Protein 3RR6 (pdb70)

Structure (mmCIF, N/CA/C/O backbone):
data_3RR6
#
_entry.id   3RR6
#
_cell.length_a   55.140
_cell.length_b   94.951
_cell.length_c   173.408
_cell.angle_alpha   90.000
_cell.angle_beta   90.000
_cell.angle_gamma   90.000
#
_symmetry.space_group_name_H-M   'I 21 21 21'
#
loop_
_entity.id
_entity.type
_entity.pdbx_description
1 polymer 'Putative uncharacterized protein'
2 non-polymer 1,2-ETHANEDIOL
3 non-polymer DI(HYDROXYETHYL)ETHER
4 non-polymer 'UNKNOWN ATOM OR ION'
5 water water
#
loop_
_atom_site.group_PDB
_atom_site.id
_atom_site.type_symbol
_atom_site.label_atom_id
_atom_site.label_alt_id
_atom_site.label_comp_id
_atom_site.label_asym_id
_atom_site.label_entity_id
_atom_site.label_seq_id
_atom_site.pdbx_PDB_ins_code
_atom_site.Cartn_x
_atom_site.Cartn_y
_atom_site.Cartn_z
_atom_site.occupancy
_atom_site.B_iso_or_equiv
_atom_site.auth_seq_id
_atom_site.auth_comp_id
_atom_site.auth_asym_id
_atom_site.auth_atom_id
_atom_site.pdbx_PDB_model_num
ATOM 1 N N . MET A 1 5 ? 18.271 -5.775 14.388 1.00 24.73 1 MET A N 1
ATOM 2 C CA . MET A 1 5 ? 16.961 -5.489 13.745 1.00 24.69 1 MET A CA 1
ATOM 3 C C . MET A 1 5 ? 15.886 -5.345 14.806 1.00 22.81 1 MET A C 1
ATOM 4 O O . MET A 1 5 ? 16.067 -5.760 15.950 1.00 21.86 1 MET A O 1
ATOM 9 N N . ARG A 1 6 ? 14.781 -4.726 14.415 1.00 21.18 2 ARG A N 1
ATOM 10 C CA . ARG A 1 6 ? 13.537 -4.789 15.159 1.00 20.25 2 ARG A CA 1
ATOM 11 C C . ARG A 1 6 ? 12.535 -5.512 14.278 1.00 19.35 2 ARG A C 1
ATOM 12 O O . ARG A 1 6 ? 12.284 -5.091 13.136 1.00 20.24 2 ARG A O 1
ATOM 20 N N . LEU A 1 7 ? 11.986 -6.602 14.795 1.00 17.02 3 LEU A N 1
ATOM 21 C CA . LEU A 1 7 ? 11.028 -7.414 14.067 1.00 16.56 3 LEU A CA 1
ATOM 22 C C . LEU A 1 7 ? 9.684 -7.308 14.730 1.00 15.86 3 LEU A C 1
ATOM 23 O O . LEU A 1 7 ? 9.580 -7.293 15.960 1.00 15.51 3 LEU A O 1
ATOM 28 N N . GLY A 1 8 ? 8.638 -7.265 13.924 1.00 15.26 4 GLY A N 1
ATOM 29 C CA . GLY A 1 8 ? 7.296 -7.241 14.469 1.00 15.37 4 GLY A CA 1
ATOM 30 C C . GLY A 1 8 ? 6.260 -7.589 13.438 1.00 15.36 4 GLY A C 1
ATOM 31 O O . GLY A 1 8 ? 6.587 -8.086 12.355 1.00 14.71 4 GLY A O 1
ATOM 32 N N . ARG A 1 9 ? 5.007 -7.342 13.793 1.00 15.29 5 ARG A N 1
ATOM 33 C CA . ARG A 1 9 ? 3.872 -7.665 12.942 1.00 15.91 5 ARG A CA 1
ATOM 34 C C . ARG A 1 9 ? 2.981 -6.440 12.856 1.00 16.77 5 ARG A C 1
ATOM 35 O O . ARG A 1 9 ? 2.823 -5.714 13.837 1.00 16.28 5 ARG A O 1
ATOM 43 N N . ILE A 1 10 ? 2.448 -6.200 11.667 1.00 18.41 6 ILE A N 1
ATOM 44 C CA . ILE A 1 10 ? 1.565 -5.058 11.455 1.00 20.10 6 ILE A CA 1
ATOM 45 C C . ILE A 1 10 ? 0.311 -5.451 10.720 1.00 21.78 6 ILE A C 1
ATOM 46 O O . ILE A 1 10 ? 0.281 -6.443 10.001 1.00 21.21 6 ILE A O 1
ATOM 51 N N . ALA A 1 11 ? -0.730 -4.652 10.946 1.00 24.01 7 ALA A N 1
ATOM 52 C CA . ALA A 1 11 ? -1.921 -4.650 10.125 1.00 26.52 7 ALA A CA 1
ATOM 53 C C . ALA A 1 11 ? -1.801 -3.411 9.237 1.00 28.67 7 ALA A C 1
ATOM 54 O O . ALA A 1 11 ? -1.745 -2.282 9.737 1.00 29.02 7 ALA A O 1
ATOM 56 N N . SER A 1 12 ? -1.707 -3.631 7.928 1.00 31.16 8 SER A N 1
ATOM 57 C CA . SER A 1 12 ? -1.657 -2.536 6.949 1.00 33.24 8 SER A CA 1
ATOM 58 C C . SER A 1 12 ? -2.989 -2.461 6.191 1.00 34.84 8 SER A C 1
ATOM 59 O O . SER A 1 12 ? -3.863 -3.308 6.386 1.00 35.10 8 SER A O 1
ATOM 62 N N . PRO A 1 13 ? -3.157 -1.443 5.321 1.00 36.93 9 PRO A N 1
ATOM 63 C CA . PRO A 1 13 ? -4.325 -1.471 4.431 1.00 38.06 9 PRO A CA 1
ATOM 64 C C . PRO A 1 13 ? -4.322 -2.673 3.482 1.00 38.64 9 PRO A C 1
ATOM 65 O O . PRO A 1 13 ? -5.383 -3.087 3.007 1.00 39.57 9 PRO A O 1
ATOM 69 N N . ASP A 1 14 ? -3.137 -3.228 3.223 1.00 38.34 10 ASP A N 1
ATOM 70 C CA . ASP A 1 14 ? -2.980 -4.339 2.292 1.00 38.38 10 ASP A CA 1
ATOM 71 C C . ASP A 1 14 ? -2.895 -5.697 3.000 1.00 37.05 10 ASP A C 1
ATOM 72 O O . ASP A 1 14 ? -2.557 -6.698 2.365 1.00 37.70 10 ASP A O 1
ATOM 77 N N . GLY A 1 15 ? -3.187 -5.728 4.305 1.00 35.29 11 GLY A N 1
ATOM 78 C CA . GLY A 1 15 ? -3.217 -6.974 5.079 1.00 33.66 11 GLY A CA 1
ATOM 79 C C . GLY A 1 15 ? -2.182 -7.030 6.196 1.00 31.88 11 GLY A C 1
ATOM 80 O O . GLY A 1 15 ? -1.494 -6.043 6.466 1.00 32.21 11 GLY A O 1
ATOM 81 N N . VAL A 1 16 ? -2.076 -8.197 6.827 1.00 29.90 12 VAL A N 1
ATOM 82 C CA . VAL A 1 16 ? -1.165 -8.425 7.963 1.00 28.30 12 VAL A CA 1
ATOM 83 C C . VAL A 1 16 ? 0.188 -8.954 7.479 1.00 26.74 12 VAL A C 1
ATOM 84 O O . VAL A 1 16 ? 0.241 -9.778 6.566 1.00 27.78 12 VAL A O 1
ATOM 88 N N . ALA A 1 17 ? 1.274 -8.480 8.089 1.00 24.15 13 ALA A N 1
ATOM 89 C CA . ALA A 1 17 ? 2.624 -8.802 7.629 1.00 22.56 13 ALA A CA 1
ATOM 90 C C . ALA A 1 17 ? 3.640 -8.851 8.768 1.00 20.65 13 ALA A C 1
ATOM 91 O O . ALA A 1 17 ? 3.510 -8.131 9.751 1.00 19.28 13 ALA A O 1
ATOM 93 N N . PHE A 1 18 ? 4.652 -9.698 8.607 1.00 19.36 14 PHE A N 1
ATOM 94 C CA . PHE A 1 18 ? 5.821 -9.716 9.480 1.00 18.54 14 PHE A CA 1
ATOM 95 C C . PHE A 1 18 ? 6.813 -8.743 8.853 1.00 18.00 14 PHE A C 1
ATOM 96 O O . PHE A 1 18 ? 7.044 -8.786 7.633 1.00 18.23 14 PHE A O 1
ATOM 104 N N . VAL A 1 19 ? 7.376 -7.857 9.673 1.00 17.10 15 VAL A N 1
ATOM 105 C CA . VAL A 1 19 ? 8.167 -6.741 9.178 1.00 17.32 15 VAL A CA 1
ATOM 106 C C . VAL A 1 19 ? 9.446 -6.488 9.963 1.00 17.70 15 VAL A C 1
ATOM 107 O O . VAL A 1 19 ? 9.557 -6.852 11.137 1.00 16.10 15 VAL A O 1
ATOM 111 N N . SER A 1 20 ? 10.403 -5.854 9.282 1.00 18.65 16 SER A N 1
ATOM 112 C CA . SER A 1 20 ? 11.540 -5.206 9.918 1.00 20.06 16 SER A CA 1
ATOM 113 C C . SER A 1 20 ? 11.189 -3.728 10.099 1.00 21.48 16 SER A C 1
ATOM 114 O O . SER A 1 20 ? 10.772 -3.060 9.143 1.00 22.57 16 SER A O 1
ATOM 117 N N . ILE A 1 21 ? 11.344 -3.214 11.317 1.00 22.30 17 ILE A N 1
ATOM 118 C CA . ILE A 1 21 ? 11.009 -1.821 11.621 1.00 23.87 17 ILE A CA 1
ATOM 119 C C . ILE A 1 21 ? 12.295 -1.008 11.688 1.00 25.49 17 ILE A C 1
ATOM 120 O O . ILE A 1 21 ? 13.179 -1.288 12.496 1.00 24.91 17 ILE A O 1
ATOM 125 N N . GLU A 1 22 ? 12.401 -0.006 10.819 1.00 27.66 18 GLU A N 1
ATOM 126 C CA . GLU A 1 22 ? 13.653 0.712 10.630 1.00 29.73 18 GLU A CA 1
ATOM 127 C C . GLU A 1 22 ? 13.447 2.212 10.840 1.00 31.05 18 GLU A C 1
ATOM 128 O O . GLU A 1 22 ? 12.477 2.791 10.351 1.00 31.86 18 GLU A O 1
ATOM 134 N N . GLY A 1 23 ? 14.351 2.820 11.602 1.00 32.27 19 GLY A N 1
ATOM 135 C CA . GLY A 1 23 ? 14.276 4.244 11.921 1.00 33.26 19 GLY A CA 1
ATOM 136 C C . GLY A 1 23 ? 15.100 4.591 13.147 1.00 33.86 19 GLY A C 1
ATOM 137 O O . GLY A 1 23 ? 15.456 3.709 13.936 1.00 34.74 19 GLY A O 1
ATOM 138 N N . ALA A 1 31 ? 9.960 6.621 10.400 1.00 33.42 27 ALA A N 1
ATOM 139 C CA . ALA A 1 31 ? 10.267 5.189 10.439 1.00 32.26 27 ALA A CA 1
ATOM 140 C C . ALA A 1 31 ? 9.449 4.406 9.409 1.00 31.91 27 ALA A C 1
ATOM 141 O O . ALA A 1 31 ? 8.350 4.817 9.037 1.00 32.64 27 ALA A O 1
ATOM 143 N N . ILE A 1 32 ? 9.983 3.271 8.956 1.00 30.69 28 ILE A N 1
ATOM 144 C CA . ILE A 1 32 ? 9.275 2.418 7.997 1.00 30.06 28 ILE A CA 1
ATOM 145 C C . ILE A 1 32 ? 9.147 0.985 8.507 1.00 28.25 28 ILE A C 1
ATOM 146 O O . ILE A 1 32 ? 9.930 0.551 9.350 1.00 28.16 28 ILE A O 1
ATOM 151 N N . ALA A 1 33 ? 8.155 0.275 7.976 1.00 26.99 29 ALA A N 1
ATOM 152 C CA . ALA A 1 33 ? 7.988 -1.163 8.192 1.00 25.66 29 ALA A CA 1
ATOM 153 C C . ALA A 1 33 ? 8.201 -1.872 6.856 1.00 25.35 29 ALA A C 1
ATOM 154 O O . ALA A 1 33 ? 7.468 -1.624 5.899 1.00 25.59 29 ALA A O 1
ATOM 156 N N . ARG A 1 34 ? 9.203 -2.746 6.798 1.00 24.34 30 ARG A N 1
ATOM 157 C CA . ARG A 1 34 ? 9.599 -3.427 5.563 1.00 24.30 30 ARG A CA 1
ATOM 158 C C . ARG A 1 34 ? 9.153 -4.889 5.627 1.00 23.05 30 ARG A C 1
ATOM 159 O O . ARG A 1 34 ? 9.587 -5.631 6.507 1.00 21.39 30 ARG A O 1
ATOM 167 N N . GLU A 1 35 ? 8.286 -5.298 4.698 1.00 22.71 31 GLU A N 1
ATOM 168 C CA . GLU A 1 35 ? 7.702 -6.633 4.728 1.00 22.56 31 GLU A CA 1
ATOM 169 C C . GLU A 1 35 ? 8.738 -7.726 4.462 1.00 21.96 31 GLU A C 1
ATOM 170 O O . GLU A 1 35 ? 9.492 -7.667 3.487 1.00 22.23 31 GLU A O 1
ATOM 176 N N . ILE A 1 36 ? 8.739 -8.734 5.326 1.00 21.14 32 ILE A N 1
ATOM 177 C CA . ILE A 1 36 ? 9.635 -9.873 5.212 1.00 21.12 32 ILE A CA 1
ATOM 178 C C . ILE A 1 36 ? 8.979 -10.980 4.380 1.00 21.76 32 ILE A C 1
ATOM 179 O O . ILE A 1 36 ? 7.804 -11.311 4.566 1.00 21.74 32 ILE A O 1
ATOM 184 N N . ALA A 1 37 ? 9.745 -11.518 3.433 1.00 22.16 33 ALA A N 1
ATOM 185 C CA . ALA A 1 37 ? 9.297 -12.613 2.583 1.00 22.82 33 ALA A CA 1
ATOM 186 C C . ALA A 1 37 ? 9.550 -13.969 3.231 1.00 22.92 33 ALA A C 1
ATOM 187 O O . ALA A 1 37 ? 8.613 -14.745 3.446 1.00 23.96 33 ALA A O 1
ATOM 189 N N . GLU A 1 38 ? 10.812 -14.263 3.530 1.00 22.61 34 GLU A N 1
ATOM 190 C CA . GLU A 1 38 ? 11.202 -15.573 4.043 1.00 22.51 34 GLU A CA 1
ATOM 191 C C . GLU A 1 38 ? 12.258 -15.474 5.137 1.00 21.77 34 GLU A C 1
ATOM 192 O O . GLU A 1 38 ? 12.892 -14.432 5.318 1.00 20.63 34 GLU A O 1
ATOM 198 N N . HIS A 1 39 ? 12.425 -16.589 5.851 1.00 21.86 35 HIS A N 1
ATOM 199 C CA . HIS A 1 39 ? 13.479 -16.759 6.857 1.00 21.74 35 HIS A CA 1
ATOM 200 C C . HIS A 1 39 ? 13.362 -15.772 8.020 1.00 21.04 35 HIS A C 1
ATOM 201 O O . HIS A 1 39 ? 14.345 -15.145 8.402 1.00 20.75 35 HIS A O 1
ATOM 208 N N . PRO A 1 40 ? 12.160 -15.657 8.610 1.00 20.95 36 PRO A N 1
ATOM 209 C CA . PRO A 1 40 ? 11.967 -14.727 9.721 1.00 20.71 36 PRO A CA 1
ATOM 210 C C . PRO A 1 40 ? 12.873 -14.989 10.933 1.00 20.30 36 PRO A C 1
ATOM 211 O O . PRO A 1 40 ? 13.237 -14.038 11.641 1.00 20.29 36 PRO A O 1
ATOM 215 N N . PHE A 1 41 ? 13.239 -16.251 11.158 1.00 20.50 37 PHE A N 1
ATOM 216 C CA . PHE A 1 41 ? 14.109 -16.621 12.278 1.00 20.61 37 PHE A CA 1
ATOM 217 C C . PHE A 1 41 ? 15.579 -16.747 11.883 1.00 21.61 37 PHE A C 1
ATOM 218 O O . PHE A 1 41 ? 16.434 -16.962 12.747 1.00 22.15 37 PHE A O 1
ATOM 226 N N . GLY A 1 42 ? 15.874 -16.599 10.588 1.00 22.02 38 GLY A N 1
ATOM 227 C CA . GLY A 1 42 ? 17.250 -16.635 10.093 1.00 22.48 38 GLY A CA 1
ATOM 228 C C . GLY A 1 42 ? 17.732 -15.262 9.664 1.00 22.33 38 GLY A C 1
ATOM 229 O O . GLY A 1 42 ? 17.673 -14.309 10.431 1.00 22.25 38 GLY A O 1
ATOM 230 N N . THR A 1 43 ? 18.241 -15.167 8.435 1.00 22.51 39 THR A N 1
ATOM 231 C CA . THR A 1 43 ? 18.578 -13.882 7.828 1.00 22.68 39 THR A CA 1
ATOM 232 C C . THR A 1 43 ? 17.414 -13.511 6.919 1.00 22.04 39 THR A C 1
ATOM 233 O O . THR A 1 43 ? 17.277 -14.083 5.833 1.00 22.44 39 THR A O 1
ATOM 237 N N . PRO A 1 44 ? 16.546 -12.588 7.372 1.00 21.21 40 PRO A N 1
ATOM 238 C CA . PRO A 1 44 ? 15.317 -12.372 6.611 1.00 20.86 40 PRO A CA 1
ATOM 239 C C . PRO A 1 44 ? 15.563 -11.779 5.232 1.00 20.72 40 PRO A C 1
ATOM 240 O O . PRO A 1 44 ? 16.495 -10.999 5.053 1.00 21.64 40 PRO A O 1
ATOM 244 N N . THR A 1 45 ? 14.730 -12.178 4.276 1.00 20.09 41 THR A N 1
ATOM 245 C CA . THR A 1 45 ? 14.674 -11.542 2.968 1.00 20.21 41 THR A CA 1
ATOM 246 C C . THR A 1 45 ? 13.378 -10.765 2.898 1.00 20.19 41 THR A C 1
ATOM 247 O O . THR A 1 45 ? 12.490 -10.959 3.733 1.00 19.49 41 THR A O 1
ATOM 251 N N . PHE A 1 46 ? 13.266 -9.888 1.905 1.00 20.36 42 PHE A N 1
ATOM 252 C CA . PHE A 1 46 ? 12.170 -8.935 1.828 1.00 21.07 42 PHE A CA 1
ATOM 253 C C . PHE A 1 46 ? 11.381 -9.066 0.524 1.00 22.24 42 PHE A C 1
ATOM 254 O O . PHE A 1 46 ? 11.940 -9.391 -0.520 1.00 22.28 42 PHE A O 1
ATOM 262 N N . THR A 1 47 ? 10.076 -8.811 0.596 1.00 22.89 43 THR A N 1
ATOM 263 C CA . THR A 1 47 ? 9.209 -8.876 -0.586 1.00 24.45 43 THR A CA 1
ATOM 264 C C . THR A 1 47 ? 9.336 -7.635 -1.474 1.00 25.87 43 THR A C 1
ATOM 265 O O . THR A 1 47 ? 9.040 -7.684 -2.678 1.00 26.46 43 THR A O 1
ATOM 269 N N . GLY A 1 48 ? 9.758 -6.518 -0.883 1.00 26.57 44 GLY A N 1
ATOM 270 C CA . GLY A 1 48 ? 9.817 -5.240 -1.579 1.00 28.40 44 GLY A CA 1
ATOM 271 C C . GLY A 1 48 ? 8.747 -4.256 -1.133 1.00 29.14 44 GLY A C 1
ATOM 272 O O . GLY A 1 48 ? 8.888 -3.054 -1.362 1.00 30.29 44 GLY A O 1
ATOM 273 N N . ARG A 1 49 ? 7.679 -4.764 -0.514 1.00 29.56 45 ARG A N 1
ATOM 274 C CA . ARG A 1 49 ? 6.627 -3.910 0.041 1.00 30.21 45 ARG A CA 1
ATOM 275 C C . ARG A 1 49 ? 7.125 -3.228 1.308 1.00 29.77 45 ARG A C 1
ATOM 276 O O . ARG A 1 49 ? 7.838 -3.837 2.109 1.00 28.51 45 ARG A O 1
ATOM 284 N N . GLN A 1 50 ? 6.752 -1.965 1.475 1.00 30.24 46 GLN A N 1
ATOM 285 C CA . GLN A 1 50 ? 6.993 -1.248 2.721 1.00 30.27 46 GLN A CA 1
ATOM 286 C C . GLN A 1 50 ? 5.926 -0.183 2.945 1.00 30.70 46 GLN A C 1
ATOM 287 O O . GLN A 1 50 ? 5.266 0.261 2.000 1.00 31.03 46 GLN A O 1
ATOM 293 N N . TRP A 1 51 ? 5.775 0.212 4.204 1.00 30.31 47 TRP A N 1
ATOM 294 C CA . TRP A 1 51 ? 4.845 1.266 4.604 1.00 30.72 47 TRP A CA 1
ATOM 295 C C . TRP A 1 51 ? 5.501 2.195 5.615 1.00 30.66 47 TRP A C 1
ATOM 296 O O . TRP A 1 51 ? 6.334 1.759 6.413 1.00 30.10 47 TRP A O 1
ATOM 307 N N . PRO A 1 52 ? 5.107 3.480 5.619 1.00 31.25 48 PRO A N 1
ATOM 308 C CA . PRO A 1 52 ? 5.509 4.315 6.751 1.00 31.08 48 PRO A CA 1
ATOM 309 C C . PRO A 1 52 ? 4.912 3.755 8.049 1.00 30.55 48 PRO A C 1
ATOM 310 O O . PRO A 1 52 ? 3.753 3.328 8.061 1.00 30.29 48 PRO A O 1
ATOM 314 N N . LEU A 1 53 ? 5.705 3.739 9.116 1.00 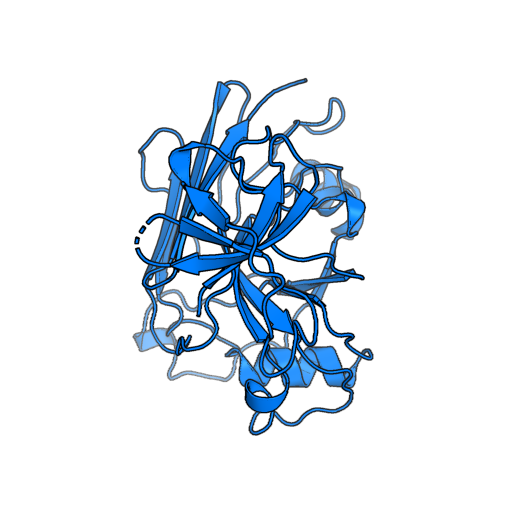30.72 49 LEU A N 1
ATOM 315 C CA . LEU A 1 53 ? 5.278 3.153 10.392 1.00 30.75 49 LEU A CA 1
ATOM 316 C C . LEU A 1 53 ? 4.020 3.838 10.929 1.00 30.90 49 LEU A C 1
ATOM 317 O O . LEU A 1 53 ? 3.145 3.183 11.497 1.00 30.28 49 LEU A O 1
ATOM 322 N N . ALA A 1 54 ? 3.925 5.152 10.728 1.00 31.79 50 ALA A N 1
ATOM 323 C CA . ALA A 1 54 ? 2.748 5.919 11.140 1.00 32.02 50 ALA A CA 1
ATOM 324 C C . ALA A 1 54 ? 1.457 5.451 10.461 1.00 32.16 50 ALA A C 1
ATOM 325 O O . ALA A 1 54 ? 0.373 5.602 11.028 1.00 32.73 50 ALA A O 1
ATOM 327 N N . ASP A 1 55 ? 1.577 4.886 9.258 1.00 31.94 51 ASP A N 1
ATOM 328 C CA . ASP A 1 55 ? 0.421 4.455 8.465 1.00 31.98 51 ASP A CA 1
ATOM 329 C C . ASP A 1 55 ? -0.114 3.066 8.812 1.00 30.67 51 ASP A C 1
ATOM 330 O O . ASP A 1 55 ? -1.148 2.655 8.277 1.00 30.89 51 ASP A O 1
ATOM 335 N N . VAL A 1 56 ? 0.585 2.340 9.682 1.00 29.04 52 VAL A N 1
ATOM 336 C CA . VAL A 1 56 ? 0.203 0.966 10.008 1.00 27.89 52 VAL A CA 1
ATOM 337 C C . VAL A 1 56 ? 0.018 0.788 11.511 1.00 26.43 52 VAL A C 1
ATOM 338 O O . VAL A 1 56 ? 0.361 1.673 12.308 1.00 26.35 52 VAL A O 1
ATOM 342 N N . ARG A 1 57 ? -0.533 -0.363 11.881 1.00 25.27 53 ARG A N 1
ATOM 343 C CA A ARG A 1 57 ? -0.843 -0.664 13.273 0.50 24.45 53 ARG A CA 1
ATOM 344 C CA B ARG A 1 57 ? -0.830 -0.658 13.276 0.50 24.47 53 ARG A CA 1
ATOM 345 C C . ARG A 1 57 ? -0.012 -1.852 13.744 1.00 23.01 53 ARG A C 1
ATOM 346 O O . ARG A 1 57 ? -0.113 -2.934 13.178 1.00 22.48 53 ARG A O 1
ATOM 361 N N . LEU A 1 58 ? 0.796 -1.632 14.777 1.00 21.93 54 LEU A N 1
ATOM 362 C CA . LEU A 1 58 ? 1.592 -2.693 15.386 1.00 20.68 54 LEU A CA 1
ATOM 363 C C . LEU A 1 58 ? 0.686 -3.692 16.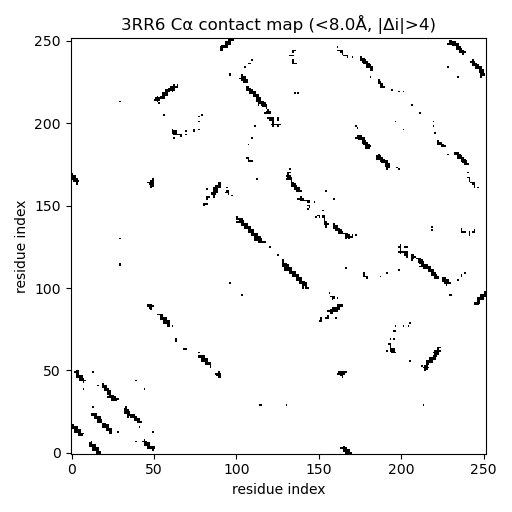100 1.00 19.48 54 LEU A C 1
ATOM 364 O O . LEU A 1 58 ? -0.237 -3.308 16.832 1.00 19.30 54 LEU A O 1
ATOM 369 N N . LEU A 1 59 ? 0.963 -4.968 15.869 1.00 17.62 55 LEU A N 1
ATOM 370 C CA . LEU A 1 59 ? 0.283 -6.089 16.517 1.00 16.49 55 LEU A CA 1
ATOM 371 C C . LEU A 1 59 ? 1.253 -6.757 17.482 1.00 15.26 55 LEU A C 1
ATOM 372 O O . LEU A 1 59 ? 2.394 -6.321 17.613 1.00 15.05 55 LEU A O 1
ATOM 377 N N . ALA A 1 60 ? 0.831 -7.824 18.160 1.00 14.55 56 ALA A N 1
ATOM 378 C CA . ALA A 1 60 ? 1.797 -8.626 18.910 1.00 13.97 56 ALA A CA 1
ATOM 379 C C . ALA A 1 60 ? 2.870 -9.081 17.924 1.00 13.84 56 ALA A C 1
ATOM 380 O O . ALA A 1 60 ? 2.546 -9.437 16.793 1.00 13.55 56 ALA A O 1
ATOM 382 N N . PRO A 1 61 ? 4.148 -9.051 18.334 1.00 13.57 57 PRO A N 1
ATOM 383 C CA . PRO A 1 61 ? 5.223 -9.177 17.331 1.00 14.13 57 PRO A CA 1
ATOM 384 C C . PRO A 1 61 ? 5.544 -10.580 16.820 1.00 14.53 57 PRO A C 1
ATOM 385 O O . PRO A 1 61 ? 6.386 -10.720 15.927 1.00 15.00 57 PRO A O 1
ATOM 389 N N . ILE A 1 62 ? 4.907 -11.599 17.380 1.00 14.19 58 ILE A N 1
ATOM 390 C CA . ILE A 1 62 ? 5.214 -12.980 17.015 1.00 15.40 58 ILE A CA 1
ATOM 391 C C . ILE A 1 62 ? 3.990 -13.849 17.270 1.00 15.63 58 ILE A C 1
ATOM 392 O O . ILE A 1 62 ? 3.151 -13.517 18.115 1.00 15.88 58 ILE A O 1
ATOM 397 N N . LEU A 1 63 ? 3.879 -14.935 16.513 1.00 16.52 59 LEU A N 1
ATOM 398 C CA . LEU A 1 63 ? 2.887 -15.966 16.748 1.00 17.20 59 LEU A CA 1
ATOM 399 C C . LEU A 1 63 ? 3.541 -17.056 17.600 1.00 16.70 59 LEU A C 1
ATOM 400 O O . LEU A 1 63 ? 4.365 -17.833 17.104 1.00 18.91 59 LEU A O 1
ATOM 405 N N . ALA A 1 64 ? 3.230 -17.049 18.896 1.00 15.60 60 ALA A N 1
ATOM 406 C CA . ALA A 1 64 ? 3.823 -17.978 19.863 1.00 14.37 60 ALA A CA 1
ATOM 407 C C . ALA A 1 64 ? 2.961 -19.201 20.050 1.00 14.43 60 ALA A C 1
ATOM 408 O O . ALA A 1 64 ? 1.742 -19.081 20.171 1.00 15.10 60 ALA A O 1
ATOM 410 N N . SER A 1 65 ? 3.577 -20.378 20.094 1.00 14.14 61 SER A N 1
ATOM 411 C CA . SER A 1 65 ? 2.810 -21.594 20.390 1.00 14.52 61 SER A CA 1
ATOM 412 C C . SER A 1 65 ? 2.433 -21.655 21.869 1.00 14.34 61 SER A C 1
ATOM 413 O O . SER A 1 65 ? 1.364 -22.149 22.215 1.00 15.05 61 SER A O 1
ATOM 416 N N . LYS A 1 66 ? 3.302 -21.135 22.734 1.00 13.94 62 LYS A N 1
ATOM 417 C CA . LYS A 1 66 ? 3.043 -21.063 24.160 1.00 13.21 62 LYS A CA 1
ATOM 418 C C . LYS A 1 66 ? 3.835 -19.915 24.752 1.00 12.21 62 LYS A C 1
ATOM 419 O O . LYS A 1 66 ? 4.813 -19.457 24.146 1.00 12.46 62 LYS A O 1
ATOM 425 N N . VAL A 1 67 ? 3.375 -19.454 25.910 1.00 11.93 63 VAL A N 1
ATOM 426 C CA . VAL A 1 67 ? 4.066 -18.459 26.719 1.00 11.57 63 VAL A CA 1
ATOM 427 C C . VAL A 1 67 ? 4.398 -19.140 28.044 1.00 11.50 63 VAL A C 1
ATOM 428 O O . VAL A 1 67 ? 3.506 -19.623 28.748 1.00 11.82 63 VAL A O 1
ATOM 432 N N . VAL A 1 68 ? 5.683 -19.215 28.365 1.00 10.87 64 VAL A N 1
ATOM 433 C CA . VAL A 1 68 ? 6.126 -19.728 29.651 1.00 11.87 64 VAL A CA 1
ATOM 434 C C . VAL A 1 68 ? 6.558 -18.508 30.448 1.00 12.77 64 VAL A C 1
ATOM 435 O O . VAL A 1 68 ? 7.046 -17.533 29.878 1.00 14.02 64 VAL A O 1
ATOM 439 N N . ALA A 1 69 ? 6.323 -18.527 31.752 1.00 13.22 65 ALA A N 1
ATOM 440 C CA . ALA A 1 69 ? 6.638 -17.378 32.592 1.00 12.93 65 ALA A CA 1
ATOM 441 C C . ALA A 1 69 ? 7.269 -17.807 33.904 1.00 13.58 65 ALA A C 1
ATOM 442 O O . ALA A 1 69 ? 6.951 -18.866 34.449 1.00 13.67 65 ALA A O 1
ATOM 444 N N . MET A 1 70 ? 8.200 -16.978 34.369 1.00 14.22 66 MET A N 1
ATOM 445 C CA . MET A 1 70 ? 8.828 -17.145 35.676 1.00 14.81 66 MET A CA 1
ATOM 446 C C . MET A 1 70 ? 8.024 -16.442 36.761 1.00 16.47 66 MET A C 1
ATOM 447 O O . MET A 1 70 ? 7.504 -15.352 36.543 1.00 17.10 66 MET A O 1
ATOM 452 N N . GLY A 1 71 ? 7.969 -17.032 37.946 1.00 17.29 67 GLY A N 1
ATOM 453 C CA . GLY A 1 71 ? 7.496 -16.280 39.117 1.00 18.66 67 GLY A CA 1
ATOM 454 C C . GLY A 1 71 ? 8.577 -15.301 39.555 1.00 19.36 67 GLY A C 1
ATOM 455 O O . GLY A 1 71 ? 9.745 -15.601 39.433 1.00 21.17 67 GLY A O 1
ATOM 456 N N A LYS A 1 72 ? 8.178 -14.135 40.059 0.50 19.72 68 LYS A N 1
ATOM 457 N N B LYS A 1 72 ? 8.180 -14.123 40.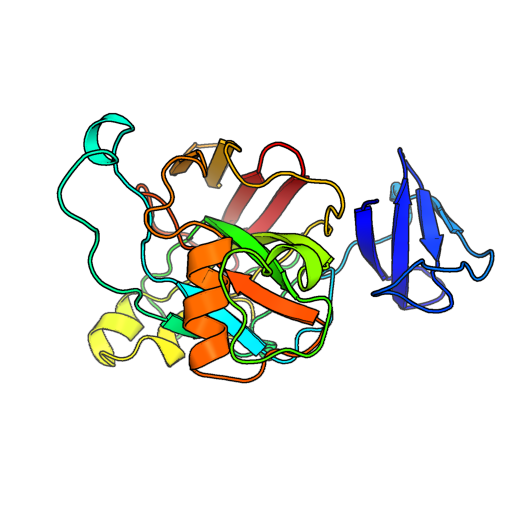045 0.50 19.95 68 LYS A N 1
ATOM 458 C CA A LYS A 1 72 ? 9.102 -13.233 40.762 0.50 19.46 68 LYS A CA 1
ATOM 459 C CA B LYS A 1 72 ? 9.106 -13.174 40.704 0.50 19.91 68 LYS A CA 1
ATOM 460 C C A LYS A 1 72 ? 10.458 -13.042 40.031 0.50 18.63 68 LYS A C 1
ATOM 461 C C B LYS A 1 72 ? 10.478 -13.022 40.004 0.50 18.87 68 LYS A C 1
ATOM 462 O O A LYS A 1 72 ? 10.489 -12.388 38.993 0.50 19.14 68 LYS A O 1
ATOM 463 O O B LYS A 1 72 ? 10.548 -12.372 38.966 0.50 19.39 68 LYS A O 1
ATOM 474 N N . ASN A 1 73 ? 11.558 -13.572 40.578 1.00 17.25 69 ASN A N 1
ATOM 475 C CA . ASN A 1 73 ? 12.878 -13.637 39.899 1.00 15.59 69 ASN A CA 1
ATOM 476 C C . ASN A 1 73 ? 13.757 -12.379 39.895 1.00 15.14 69 ASN A C 1
ATOM 477 O O . ASN A 1 73 ? 14.722 -12.308 39.130 1.00 14.54 69 ASN A O 1
ATOM 482 N N . TYR A 1 74 ? 13.441 -11.408 40.748 1.00 14.77 70 TYR A N 1
ATOM 483 C CA . TYR A 1 74 ? 14.288 -10.228 40.919 1.00 14.55 70 TYR A CA 1
ATOM 484 C C . TYR A 1 74 ? 14.805 -10.093 42.342 1.00 15.64 70 TYR A C 1
ATOM 485 O O . TYR A 1 74 ? 14.040 -10.219 43.311 1.00 15.95 70 TYR A O 1
ATOM 494 N N . ALA A 1 75 ? 16.092 -9.786 42.460 1.00 16.57 71 ALA A N 1
ATOM 495 C CA . ALA A 1 75 ? 16.663 -9.345 43.729 1.00 18.54 71 ALA A CA 1
ATOM 496 C C . ALA A 1 75 ? 16.185 -7.928 44.024 1.00 20.45 71 ALA A C 1
ATOM 497 O O . ALA A 1 75 ? 15.960 -7.139 43.110 1.00 20.22 71 ALA A O 1
ATOM 499 N N . ALA A 1 76 ? 16.059 -7.608 45.308 1.00 23.51 72 ALA A N 1
ATOM 500 C CA . ALA A 1 76 ? 15.675 -6.258 45.741 1.00 25.85 72 ALA A CA 1
ATOM 501 C C . ALA A 1 76 ? 16.742 -5.193 45.465 1.00 27.75 72 ALA A C 1
ATOM 502 O O . ALA A 1 76 ? 16.411 -4.035 45.192 1.00 29.11 72 ALA A O 1
ATOM 504 N N . HIS A 1 77 ? 18.014 -5.580 45.533 1.00 29.26 73 HIS A N 1
ATOM 505 C CA . HIS A 1 77 ? 19.133 -4.644 45.452 1.00 31.01 73 HIS A CA 1
ATOM 506 C C . HIS A 1 77 ? 20.371 -5.393 44.973 1.00 31.85 73 HIS A C 1
ATOM 507 O O . HIS A 1 77 ? 20.480 -6.603 45.176 1.00 31.38 73 HIS A O 1
ATOM 514 N N . ALA A 1 78 ? 21.296 -4.673 44.342 1.00 33.27 74 ALA A N 1
ATOM 515 C CA . ALA A 1 78 ? 22.523 -5.262 43.803 1.00 34.67 74 ALA A CA 1
ATOM 516 C C . ALA A 1 78 ? 23.354 -6.008 44.858 1.00 36.49 74 ALA A C 1
ATOM 517 O O . ALA A 1 78 ? 24.081 -6.943 44.525 1.00 36.80 74 ALA A O 1
ATOM 519 N N . ALA A 1 79 ? 23.238 -5.593 46.120 1.00 38.30 75 ALA A N 1
ATOM 520 C CA . ALA A 1 79 ? 23.931 -6.246 47.238 1.00 39.93 75 ALA A CA 1
ATOM 521 C C . ALA A 1 79 ? 23.312 -7.591 47.642 1.00 40.76 75 ALA A C 1
ATOM 522 O O . ALA A 1 79 ? 23.946 -8.373 48.357 1.00 41.65 75 ALA A O 1
ATOM 524 N N . GLU A 1 80 ? 22.083 -7.853 47.201 1.00 41.14 76 GLU A N 1
ATOM 525 C CA . GLU A 1 80 ? 21.412 -9.136 47.451 1.00 41.55 76 GLU A CA 1
ATOM 526 C C . GLU A 1 80 ? 21.883 -10.229 46.475 1.00 41.47 76 GLU A C 1
ATOM 527 O O . GLU A 1 80 ? 21.611 -11.415 46.688 1.00 41.77 76 GLU A O 1
ATOM 533 N N . MET A 1 81 ? 22.583 -9.828 45.412 1.00 41.32 77 MET A N 1
ATOM 534 C CA . MET A 1 81 ? 23.005 -10.751 44.351 1.00 40.82 77 MET A CA 1
ATOM 535 C C . MET A 1 81 ? 24.173 -11.651 44.748 1.00 42.03 77 MET A C 1
ATOM 536 O O . MET A 1 81 ? 24.393 -12.690 44.126 1.00 42.08 77 MET A O 1
ATOM 541 N N . GLY A 1 82 ? 24.936 -11.246 45.759 1.00 43.15 78 GLY A N 1
ATOM 542 C CA . GLY A 1 82 ? 26.113 -12.001 46.171 1.00 44.14 78 GLY A CA 1
ATOM 543 C C . GLY A 1 82 ? 25.816 -13.257 46.977 1.00 44.55 78 GLY A C 1
ATOM 544 O O . GLY A 1 82 ? 26.607 -14.207 46.965 1.00 45.23 78 GLY A O 1
ATOM 545 N N . GLY A 1 83 ? 24.671 -13.272 47.659 1.00 44.39 79 GLY A N 1
ATOM 546 C CA . GLY A 1 83 ? 24.443 -14.197 48.770 1.00 44.45 79 GLY A CA 1
ATOM 547 C C . GLY A 1 83 ? 24.254 -15.661 48.421 1.00 43.82 79 GLY A C 1
ATOM 548 O O . GLY A 1 83 ? 24.715 -16.139 47.380 1.00 43.83 79 GLY A O 1
ATOM 549 N N . ASP A 1 84 ? 23.586 -16.377 49.325 1.00 43.32 80 ASP A N 1
ATOM 550 C CA . ASP A 1 84 ? 23.226 -17.769 49.100 1.00 42.32 80 ASP A CA 1
ATOM 551 C C . ASP A 1 84 ? 22.433 -17.869 47.801 1.00 40.59 80 ASP A C 1
ATOM 552 O O . ASP A 1 84 ? 21.722 -16.923 47.439 1.00 40.42 80 ASP A O 1
ATOM 554 N N . PRO A 1 85 ? 22.547 -19.011 47.097 1.00 39.14 81 PRO A N 1
ATOM 555 C CA . PRO A 1 85 ? 21.886 -19.124 45.803 1.00 37.31 81 PRO A CA 1
ATOM 556 C C . PRO A 1 85 ? 20.373 -19.003 45.934 1.00 35.47 81 PRO A C 1
ATOM 557 O O . PRO A 1 85 ? 19.818 -19.283 46.998 1.00 35.87 81 PRO A O 1
ATOM 561 N N . PRO A 1 86 ? 19.702 -18.582 44.854 1.00 32.57 82 PRO A N 1
ATOM 562 C CA . PRO A 1 86 ? 18.264 -18.373 44.922 1.00 30.94 82 PRO A CA 1
ATOM 563 C C . PRO A 1 86 ? 17.485 -19.691 44.963 1.00 29.39 82 PRO A C 1
ATOM 564 O O . PRO A 1 86 ? 18.043 -20.748 44.682 1.00 29.55 82 PRO A O 1
ATOM 568 N N . GLU A 1 87 ? 16.210 -19.613 45.321 1.00 27.57 83 GLU A N 1
ATOM 569 C CA . GLU A 1 87 ? 15.317 -20.760 45.219 1.00 26.38 83 GLU A CA 1
ATOM 570 C C . GLU A 1 87 ? 15.244 -21.158 43.750 1.00 23.86 83 GLU A C 1
ATOM 571 O O . GLU A 1 87 ? 15.521 -20.336 42.867 1.00 23.02 83 GLU A O 1
ATOM 577 N N . SER A 1 88 ? 14.878 -22.410 43.488 1.00 21.79 84 SER A N 1
ATOM 578 C CA . SER A 1 88 ? 14.776 -22.885 42.111 1.00 20.08 84 SER A CA 1
ATOM 579 C C . SER A 1 88 ? 13.641 -22.165 41.393 1.00 18.08 84 SER A C 1
ATOM 580 O O . SER A 1 88 ? 12.695 -21.702 42.033 1.00 17.56 84 SER A O 1
ATOM 583 N N . PRO A 1 89 ? 13.736 -22.056 40.057 1.00 15.90 85 PRO A N 1
ATOM 584 C CA . PRO A 1 89 ? 12.670 -21.380 39.304 1.00 14.91 85 PRO A CA 1
ATOM 585 C C . PRO A 1 89 ? 11.284 -22.001 39.497 1.00 14.29 85 PRO A C 1
ATOM 586 O O . PRO A 1 89 ? 11.165 -23.229 39.633 1.00 14.43 85 PRO A O 1
ATOM 590 N N . VAL A 1 90 ? 10.259 -21.147 39.504 1.00 13.66 86 VAL A N 1
ATOM 591 C CA . VAL A 1 90 ? 8.874 -21.581 39.495 1.00 13.73 86 VAL A CA 1
ATOM 592 C C . VAL A 1 90 ? 8.276 -21.103 38.179 1.00 13.48 86 VAL A C 1
ATOM 593 O O . VAL A 1 90 ? 8.219 -19.894 37.939 1.00 14.72 86 VAL A O 1
ATOM 597 N N . ILE A 1 91 ? 7.882 -22.029 37.314 1.00 13.13 87 ILE A N 1
ATOM 598 C CA . ILE A 1 91 ? 7.363 -21.633 35.995 1.00 12.64 87 ILE A CA 1
ATOM 599 C C . ILE A 1 91 ? 5.881 -21.936 35.867 1.00 13.15 87 ILE A C 1
ATOM 600 O O . ILE A 1 91 ? 5.339 -22.767 36.582 1.00 12.82 87 ILE A O 1
ATOM 605 N N . PHE A 1 92 ? 5.240 -21.233 34.944 1.00 13.13 88 PHE A N 1
ATOM 606 C CA . PHE A 1 92 ? 3.845 -21.520 34.598 1.00 13.69 88 PHE A CA 1
ATOM 607 C C . PHE A 1 92 ? 3.629 -21.142 33.154 1.00 12.96 88 PHE A C 1
ATOM 608 O O . PHE A 1 92 ? 4.524 -20.570 32.518 1.00 13.16 88 PHE A O 1
ATOM 616 N N . ILE A 1 93 ? 2.479 -21.531 32.616 1.00 12.13 89 ILE A N 1
ATOM 617 C CA . ILE A 1 93 ? 2.165 -21.276 31.219 1.00 11.88 89 ILE A CA 1
ATOM 618 C C . ILE A 1 93 ? 0.954 -20.374 31.090 1.00 11.82 89 ILE A C 1
ATOM 619 O O . ILE A 1 93 ? -0.036 -20.536 31.810 1.00 13.67 89 ILE A O 1
ATOM 624 N N . LYS A 1 94 ? 1.063 -19.420 30.181 1.00 10.98 90 LYS A N 1
ATOM 625 C CA . LYS A 1 94 ? -0.066 -18.620 29.736 1.00 11.61 90 LYS A CA 1
ATOM 626 C C . LYS A 1 94 ? -0.419 -19.101 28.334 1.00 11.98 90 LYS A C 1
ATOM 627 O O . LYS A 1 94 ? 0.465 -19.320 27.515 1.00 11.73 90 LYS A O 1
ATOM 633 N N . PRO A 1 95 ? -1.715 -19.280 28.048 1.00 11.71 91 PRO A N 1
ATOM 634 C CA . PRO A 1 95 ? -2.084 -19.731 26.707 1.00 11.86 91 PRO A CA 1
ATOM 635 C C . PRO A 1 95 ? -1.838 -18.643 25.670 1.00 11.69 91 PRO A C 1
ATOM 636 O O . PRO A 1 95 ? -1.900 -17.454 26.006 1.00 12.34 91 PRO A O 1
ATOM 640 N N . ASN A 1 96 ? -1.591 -19.018 24.415 1.00 11.42 92 ASN A N 1
ATOM 641 C CA . ASN A 1 96 ? -1.336 -17.996 23.393 1.00 11.46 92 ASN A CA 1
ATOM 642 C C . ASN A 1 96 ? -2.568 -17.154 23.066 1.00 11.49 92 ASN A C 1
ATOM 643 O O . ASN A 1 96 ? -2.458 -16.075 22.496 1.00 12.29 92 ASN A O 1
ATOM 648 N N . THR A 1 97 ? -3.734 -17.622 23.508 1.00 11.26 93 THR A N 1
ATOM 649 C CA . THR A 1 97 ? -4.966 -16.874 23.390 1.00 11.20 93 THR A CA 1
ATOM 650 C C . THR A 1 97 ? -5.015 -15.670 24.340 1.00 11.44 93 THR A C 1
ATOM 651 O O . THR A 1 97 ? -5.904 -14.818 24.206 1.00 11.88 93 THR A O 1
ATOM 655 N N . SER A 1 98 ? -4.070 -15.567 25.275 1.00 11.02 94 SER A N 1
ATOM 656 C CA . SER A 1 98 ? -4.023 -14.410 26.176 1.00 11.20 94 SER A CA 1
ATOM 657 C C . SER A 1 98 ? -3.269 -13.227 25.560 1.00 11.33 94 SER A C 1
ATOM 658 O O . SER A 1 98 ? -3.351 -12.116 26.060 1.00 11.36 94 SER A O 1
ATOM 661 N N . ILE A 1 99 ? -2.543 -13.466 24.470 1.00 10.93 95 ILE A N 1
ATOM 662 C CA . ILE A 1 99 ? -1.675 -12.450 23.892 1.00 10.89 95 ILE A CA 1
ATOM 663 C C . ILE A 1 99 ? -2.504 -11.359 23.207 1.00 11.55 95 ILE A C 1
ATOM 664 O O . ILE A 1 99 ? -3.482 -11.651 22.502 1.00 12.93 95 ILE A O 1
ATOM 669 N N . ILE A 1 100 ? -2.127 -10.108 23.474 1.00 11.73 96 ILE A N 1
ATOM 670 C CA . ILE A 1 100 ? -2.584 -8.944 22.702 1.00 12.52 96 ILE A CA 1
ATOM 671 C C . ILE A 1 100 ? -1.379 -8.048 22.420 1.00 12.71 96 ILE A C 1
ATOM 672 O O . ILE A 1 100 ? -0.389 -8.077 23.149 1.00 12.73 96 ILE A O 1
ATOM 677 N N . GLY A 1 101 ? -1.469 -7.263 21.351 1.00 13.55 97 GLY A N 1
ATOM 678 C CA . GLY A 1 101 ? -0.417 -6.320 21.000 1.00 14.10 97 GLY A CA 1
ATOM 679 C C . GLY A 1 101 ? -0.595 -4.953 21.638 1.00 14.70 97 GLY A C 1
ATOM 680 O O . GLY A 1 101 ? -1.538 -4.730 22.402 1.00 14.53 97 GLY A O 1
ATOM 681 N N . PRO A 1 102 ? 0.311 -4.014 21.310 1.00 14.77 98 PRO A N 1
ATOM 682 C CA . PRO A 1 102 ? 0.227 -2.640 21.802 1.00 15.71 98 PRO A CA 1
ATOM 683 C C . PRO A 1 102 ? -1.107 -1.977 21.506 1.00 15.91 98 PRO A C 1
ATOM 684 O O . PRO A 1 102 ? -1.670 -2.145 20.422 1.00 16.26 98 PRO A O 1
ATOM 688 N N . GLY A 1 103 ? -1.617 -1.229 22.475 1.00 15.89 99 GLY A N 1
ATOM 689 C CA . GLY A 1 103 ? -2.778 -0.385 22.247 1.00 16.28 99 GLY A CA 1
ATOM 690 C C . GLY A 1 103 ? -4.138 -1.026 22.400 1.00 16.26 99 GLY A C 1
ATOM 691 O O . GLY A 1 103 ? -5.133 -0.313 22.577 1.00 17.25 99 GLY A O 1
ATOM 692 N N . LEU A 1 104 ? -4.210 -2.359 22.347 1.00 16.40 100 LEU A N 1
ATOM 693 C CA . LEU A 1 104 ? -5.477 -3.062 22.543 1.00 16.78 100 LEU A CA 1
ATOM 694 C C . LEU A 1 104 ? -5.802 -3.111 24.033 1.00 16.30 100 LEU A C 1
ATOM 695 O O . LEU A 1 104 ? -4.895 -3.180 24.861 1.00 15.68 100 LEU A O 1
ATOM 700 N N . PRO A 1 105 ? -7.091 -3.070 24.388 1.00 16.20 101 PRO A N 1
ATOM 701 C CA . PRO A 1 105 ? -7.401 -3.052 25.813 1.00 15.81 101 PRO A CA 1
ATOM 702 C C . PRO A 1 105 ? -7.200 -4.392 26.517 1.00 15.15 101 PRO A C 1
ATOM 703 O O . PRO A 1 105 ? -7.532 -5.451 25.985 1.00 14.99 101 PRO A O 1
ATOM 707 N N . ILE A 1 106 ? -6.638 -4.317 27.712 1.00 14.16 102 ILE A N 1
ATOM 708 C CA . ILE A 1 106 ? -6.726 -5.392 28.682 1.00 13.81 102 ILE A CA 1
ATOM 709 C C . ILE A 1 106 ? -8.161 -5.390 29.195 1.00 14.25 102 ILE A C 1
ATOM 710 O O . ILE A 1 106 ? -8.629 -4.385 29.749 1.00 13.97 102 ILE A O 1
ATOM 715 N N . GLN A 1 107 ? -8.868 -6.494 28.982 1.00 14.14 103 GLN A N 1
ATOM 716 C CA A GLN A 1 107 ? -10.280 -6.608 29.353 0.50 14.88 103 GLN A CA 1
ATOM 717 C CA B GLN A 1 107 ? -10.274 -6.598 29.356 0.50 15.10 103 GLN A CA 1
ATOM 718 C C . GLN A 1 107 ? -10.412 -7.305 30.695 1.00 15.02 103 GLN A C 1
ATOM 719 O O . GLN A 1 107 ? -10.129 -8.507 30.815 1.00 15.05 103 GLN A O 1
ATOM 730 N N . LEU A 1 108 ? -10.837 -6.562 31.715 1.00 14.90 104 LEU A N 1
ATOM 731 C CA . LEU A 1 108 ? -10.973 -7.137 33.041 1.00 15.39 104 LEU A CA 1
ATOM 732 C C . LEU A 1 108 ? -12.214 -8.027 33.094 1.00 16.60 104 LEU A C 1
ATOM 733 O O . LEU A 1 108 ? -13.319 -7.557 32.815 1.00 17.15 104 LEU A O 1
ATOM 738 N N . PRO A 1 109 ? -12.033 -9.311 33.439 1.00 17.23 105 PRO A N 1
ATOM 739 C CA . PRO A 1 109 ? -13.135 -10.270 33.464 1.00 18.66 105 PRO A CA 1
ATOM 740 C C . PRO A 1 109 ? -14.173 -9.950 34.521 1.00 18.62 105 PRO A C 1
ATOM 741 O O . PRO A 1 109 ? -13.812 -9.512 35.603 1.00 17.72 105 PRO A O 1
ATOM 745 N N . PRO A 1 110 ? -15.463 -10.191 34.229 1.00 19.97 106 PRO A N 1
ATOM 746 C CA . PRO A 1 110 ? -16.465 -9.951 35.264 1.00 20.59 106 PRO A CA 1
ATOM 747 C C . PRO A 1 110 ? -16.275 -10.811 36.515 1.00 20.36 106 PRO A C 1
ATOM 748 O O . PRO A 1 110 ? -16.733 -10.422 37.588 1.00 21.52 106 PRO A O 1
ATOM 752 N N . SER A 1 111 ? -15.598 -11.949 36.379 1.00 19.26 107 SER A N 1
ATOM 753 C CA . SER A 1 111 ? -15.341 -12.825 37.514 1.00 19.03 107 SER A CA 1
ATOM 754 C C . SER A 1 111 ? -14.111 -12.433 38.341 1.00 18.40 107 SER A C 1
ATOM 755 O O . SER A 1 111 ? -13.868 -13.037 39.387 1.00 18.26 107 SER A O 1
ATOM 758 N N . ALA A 1 112 ? -13.348 -11.442 37.876 1.00 18.28 108 ALA A N 1
ATOM 759 C CA . ALA A 1 112 ? -12.117 -11.019 38.559 1.00 18.46 108 ALA A CA 1
ATOM 760 C C . ALA A 1 112 ? -12.316 -9.703 39.288 1.00 19.03 108 ALA A C 1
ATOM 761 O O . ALA A 1 112 ? -12.753 -8.720 38.687 1.00 19.86 108 ALA A O 1
ATOM 763 N N . THR A 1 113 ? -11.974 -9.689 40.572 1.00 19.30 109 THR A N 1
ATOM 764 C CA . THR A 1 113 ? -12.113 -8.503 41.414 1.00 19.88 109 THR A CA 1
ATOM 765 C C . THR A 1 113 ? -10.808 -7.745 41.681 1.00 19.31 109 THR A C 1
ATOM 766 O O . THR A 1 113 ? -10.852 -6.579 42.084 1.00 19.94 109 THR A O 1
ATOM 770 N N . GLU A 1 114 ? -9.656 -8.386 41.480 1.00 17.63 110 GLU A N 1
ATOM 771 C CA . GLU A 1 114 ? -8.366 -7.769 41.788 1.00 17.61 110 GLU A CA 1
ATOM 772 C C . GLU A 1 114 ? -7.332 -8.176 40.744 1.00 15.96 110 GLU A C 1
ATOM 773 O O . GLU A 1 114 ? -6.792 -9.284 40.812 1.00 17.30 110 GLU A O 1
ATOM 779 N N . VAL A 1 115 ? -7.063 -7.287 39.792 1.00 13.56 111 VAL A N 1
ATOM 780 C CA . VAL A 1 115 ? -6.177 -7.604 38.669 1.00 12.63 111 VAL A CA 1
ATOM 781 C C . VAL A 1 115 ? -4.931 -6.726 38.747 1.00 12.57 111 VAL A C 1
ATOM 782 O O . VAL A 1 115 ? -5.040 -5.514 38.919 1.00 12.44 111 VAL A O 1
ATOM 786 N N . HIS A 1 116 ? -3.752 -7.344 38.646 1.00 12.40 112 HIS A N 1
ATOM 787 C CA . HIS A 1 116 ? -2.479 -6.634 38.788 1.00 12.41 112 HIS A CA 1
ATOM 788 C C . HIS A 1 116 ? -1.638 -6.655 37.525 1.00 12.10 112 HIS A C 1
ATOM 789 O O . HIS A 1 116 ? -1.705 -7.610 36.745 1.00 12.55 112 HIS A O 1
ATOM 796 N N . HIS A 1 117 ? -0.845 -5.600 37.344 1.00 12.17 113 HIS A N 1
ATOM 797 C CA . HIS A 1 117 ? 0.184 -5.537 36.308 1.00 11.76 113 HIS A CA 1
ATOM 798 C C . HIS A 1 117 ? 1.479 -6.185 36.780 1.00 11.86 113 HIS A C 1
ATOM 799 O O . HIS A 1 117 ? 1.836 -6.098 37.958 1.00 11.96 113 HIS A O 1
ATOM 806 N N . GLU A 1 118 ? 2.216 -6.759 35.834 1.00 11.90 114 GLU A N 1
ATOM 807 C CA . GLU A 1 118 ? 3.538 -7.344 36.094 1.00 12.14 114 GLU A CA 1
ATOM 808 C C . GLU A 1 118 ? 4.412 -7.135 34.859 1.00 11.53 114 GLU A C 1
ATOM 809 O O . GLU A 1 118 ? 4.376 -7.923 33.912 1.00 11.66 114 GLU A O 1
ATOM 815 N N . GLY A 1 119 ? 5.181 -6.048 34.848 1.00 11.42 115 GLY A N 1
ATOM 816 C CA . GLY A 1 119 ? 6.018 -5.745 33.686 1.00 11.33 115 GLY A CA 1
ATOM 817 C C . GLY A 1 119 ? 7.206 -6.678 33.622 1.00 10.96 115 GLY A C 1
ATOM 818 O O . GLY A 1 119 ? 7.843 -6.922 34.640 1.00 11.65 115 GLY A O 1
ATOM 819 N N . GLU A 1 120 ? 7.509 -7.203 32.429 1.00 10.80 116 GLU A N 1
ATOM 820 C CA . GLU A 1 120 ? 8.568 -8.217 32.273 1.00 11.15 116 GLU A CA 1
ATOM 821 C C . GLU A 1 120 ? 9.333 -8.094 30.962 1.00 11.22 116 GLU A C 1
ATOM 822 O O . GLU A 1 120 ? 8.784 -7.711 29.936 1.00 11.11 116 GLU A O 1
ATOM 828 N N . LEU A 1 121 ? 10.613 -8.440 31.013 1.00 10.80 117 LEU A N 1
ATOM 829 C CA . LEU A 1 121 ? 11.394 -8.719 29.807 1.00 11.06 117 LEU A CA 1
ATOM 830 C C . LEU A 1 121 ? 10.963 -10.067 29.241 1.00 11.34 117 LEU A C 1
ATOM 831 O O . LEU A 1 121 ? 10.882 -11.056 29.979 1.00 11.80 117 LEU A O 1
ATOM 836 N N . ALA A 1 122 ? 10.691 -10.103 27.935 1.00 10.76 118 ALA A N 1
ATOM 837 C CA . ALA A 1 122 ? 10.259 -11.318 27.249 1.00 10.83 118 ALA A CA 1
ATOM 838 C C . ALA A 1 122 ? 11.330 -11.844 26.308 1.00 10.91 118 ALA A C 1
ATOM 839 O O . ALA A 1 122 ? 11.809 -11.120 25.444 1.00 11.98 118 ALA A O 1
ATOM 841 N N . ILE A 1 123 ? 11.690 -13.111 26.479 1.00 10.14 119 ILE A N 1
ATOM 842 C CA . ILE A 1 123 ? 12.577 -13.828 25.559 1.00 10.40 119 ILE A CA 1
ATOM 843 C C . ILE A 1 123 ? 11.725 -14.421 24.442 1.00 10.48 119 ILE A C 1
ATOM 844 O O . ILE A 1 123 ? 10.690 -15.033 24.709 1.00 10.72 119 ILE A O 1
ATOM 849 N N . VAL A 1 124 ? 12.152 -14.258 23.194 1.00 9.99 120 VAL A N 1
ATOM 850 C CA . VAL A 1 124 ? 11.504 -14.922 22.069 1.00 10.48 120 VAL A CA 1
ATOM 851 C C . VAL A 1 124 ? 12.468 -15.951 21.484 1.00 10.37 120 VAL A C 1
ATOM 852 O O . VAL A 1 124 ? 13.575 -15.607 21.042 1.00 11.31 120 VAL A O 1
ATOM 856 N N . ILE A 1 125 ? 12.043 -17.214 21.483 1.00 10.54 121 ILE A N 1
ATOM 857 C CA . ILE A 1 125 ? 12.847 -18.337 20.977 1.00 10.79 121 ILE A CA 1
ATOM 858 C C . ILE A 1 125 ? 12.874 -18.331 19.449 1.00 11.64 121 ILE A C 1
ATOM 859 O O . ILE A 1 125 ? 11.874 -18.015 18.797 1.00 11.82 121 ILE A O 1
ATOM 864 N N . GLY A 1 126 ? 14.043 -18.627 18.880 1.00 12.53 122 GLY A N 1
ATOM 865 C CA . GLY A 1 126 ? 14.227 -18.593 17.431 1.00 13.62 122 GLY A CA 1
ATOM 866 C C . GLY A 1 126 ? 14.527 -19.917 16.743 1.00 14.64 122 GLY A C 1
ATOM 867 O O . GLY A 1 126 ? 14.560 -19.963 15.517 1.00 16.15 122 GLY A O 1
ATOM 868 N N . ARG A 1 127 ? 14.751 -20.976 17.525 1.00 15.39 123 ARG A N 1
ATOM 869 C CA A ARG A 1 127 ? 15.066 -22.300 16.995 0.50 16.07 123 ARG A CA 1
ATOM 870 C CA B ARG A 1 127 ? 15.087 -22.304 17.004 0.50 16.07 123 ARG A CA 1
ATOM 871 C C . ARG A 1 127 ? 14.342 -23.355 17.816 1.00 15.74 123 ARG A C 1
ATOM 872 O O . ARG A 1 127 ? 14.126 -23.160 19.008 1.00 14.89 123 ARG A O 1
ATOM 887 N N . PRO A 1 128 ? 13.964 -24.484 17.186 1.00 15.66 124 PRO A N 1
ATOM 888 C CA . PRO A 1 128 ? 13.461 -25.581 17.998 1.00 15.59 124 PRO A CA 1
ATOM 889 C C . PRO A 1 128 ? 14.587 -26.125 18.868 1.00 15.65 124 PRO A C 1
ATOM 890 O O . PRO A 1 128 ? 15.698 -26.342 18.378 1.00 16.44 124 PRO A O 1
ATOM 894 N N . CYS A 1 129 ? 14.319 -26.319 20.157 1.00 14.96 125 CYS A N 1
ATOM 895 C CA . CYS A 1 129 ? 15.385 -26.685 21.077 1.00 14.91 125 CYS A CA 1
ATOM 896 C C . CYS A 1 129 ? 14.888 -27.375 22.333 1.00 14.44 125 CYS A C 1
ATOM 897 O O . CYS A 1 129 ? 13.731 -27.254 22.704 1.00 14.34 125 CYS A O 1
ATOM 900 N N . LYS A 1 130 ? 15.794 -28.125 22.951 1.00 14.25 126 LYS A N 1
ATOM 901 C CA . LYS A 1 130 ? 15.534 -28.942 24.132 1.00 14.41 126 LYS A CA 1
ATOM 902 C C . LYS A 1 130 ? 16.872 -29.170 24.836 1.00 14.56 126 LYS A C 1
ATOM 903 O O . LYS A 1 130 ? 17.901 -29.340 24.173 1.00 15.06 126 LYS A O 1
ATOM 909 N N . ASP A 1 131 ? 16.868 -29.179 26.166 1.00 14.28 127 ASP A N 1
ATOM 910 C CA . ASP A 1 131 ? 18.091 -29.443 26.945 1.00 15.03 127 ASP A CA 1
ATOM 911 C C . ASP A 1 131 ? 19.231 -28.498 26.571 1.00 14.57 127 ASP A C 1
ATOM 912 O O . ASP A 1 131 ? 20.391 -28.926 26.386 1.00 15.70 127 ASP A O 1
ATOM 917 N N . VAL A 1 132 ? 18.912 -27.214 26.464 1.00 13.64 128 VAL A N 1
ATOM 918 C CA . VAL A 1 132 ? 19.897 -26.197 26.099 1.00 13.39 128 VAL A CA 1
ATOM 919 C C . VAL A 1 132 ? 20.691 -25.799 27.337 1.00 13.56 128 VAL A C 1
ATOM 920 O O . VAL A 1 132 ? 20.108 -25.377 28.328 1.00 14.01 128 VAL A O 1
ATOM 924 N N . PRO A 1 133 ? 22.035 -25.917 27.300 1.00 13.90 129 PRO A N 1
ATOM 925 C CA . PRO A 1 133 ? 22.815 -25.356 28.403 1.00 14.17 129 PRO A CA 1
ATOM 926 C C . PRO A 1 133 ? 22.784 -23.827 28.372 1.00 13.98 129 PRO A C 1
ATOM 927 O O . PRO A 1 133 ? 22.649 -23.235 27.300 1.00 13.33 129 PRO A O 1
ATOM 931 N N . ALA A 1 134 ? 22.901 -23.192 29.538 1.00 13.86 130 ALA A N 1
ATOM 932 C CA . ALA A 1 134 ? 22.800 -21.735 29.631 1.00 14.15 130 ALA A CA 1
ATOM 933 C C . ALA A 1 134 ? 23.720 -21.030 28.640 1.00 14.74 130 ALA A C 1
ATOM 934 O O . ALA A 1 134 ? 23.332 -20.048 28.016 1.00 15.41 130 ALA A O 1
ATOM 936 N N . ALA A 1 135 ? 24.940 -21.551 28.465 1.00 15.27 131 ALA A N 1
ATOM 937 C CA . ALA A 1 135 ? 25.887 -20.965 27.510 1.00 16.29 131 ALA A CA 1
ATOM 938 C C . ALA A 1 135 ? 25.444 -20.963 26.041 1.00 17.13 131 ALA A C 1
ATOM 939 O O . ALA A 1 135 ? 25.951 -20.151 25.259 1.00 19.37 131 ALA A O 1
ATOM 941 N N . ARG A 1 136 ? 24.510 -21.844 25.662 1.00 16.27 132 ARG A N 1
ATOM 942 C CA . ARG A 1 136 ? 23.999 -21.914 24.298 1.00 16.23 132 ARG A CA 1
ATOM 943 C C . ARG A 1 136 ? 22.630 -21.243 24.170 1.00 15.30 132 ARG A C 1
ATOM 944 O O . ARG A 1 136 ? 21.982 -21.335 23.135 1.00 15.42 132 ARG A O 1
ATOM 952 N N . ALA A 1 137 ? 22.169 -20.571 25.217 1.00 14.55 133 ALA A N 1
ATOM 953 C CA . ALA A 1 137 ? 20.849 -19.946 25.136 1.00 13.79 133 ALA A CA 1
ATOM 954 C C . ALA A 1 137 ? 20.779 -18.901 24.015 1.00 14.00 133 ALA A C 1
ATOM 955 O O . ALA A 1 137 ? 19.820 -18.889 23.239 1.00 13.55 133 ALA A O 1
ATOM 957 N N . ALA A 1 138 ? 21.794 -18.050 23.897 1.00 14.14 134 ALA A N 1
ATOM 958 C CA . ALA A 1 138 ? 21.754 -16.944 22.919 1.00 14.54 134 ALA A CA 1
ATOM 959 C C . ALA A 1 138 ? 21.562 -17.414 21.474 1.00 14.89 134 ALA A C 1
ATOM 960 O O . ALA A 1 138 ? 20.831 -16.775 20.691 1.00 14.42 134 ALA A O 1
ATOM 962 N N . GLU A 1 139 ? 22.194 -18.531 21.116 1.00 14.88 135 GLU A N 1
ATOM 963 C CA . GLU A 1 139 ? 22.092 -19.049 19.749 1.00 15.77 135 GLU A CA 1
ATOM 964 C C . GLU A 1 139 ? 20.688 -19.575 19.416 1.00 15.26 135 GLU A C 1
ATOM 965 O O . GLU A 1 139 ? 20.372 -19.772 18.244 1.00 16.40 135 GLU A O 1
ATOM 971 N N . ASN A 1 140 ? 19.852 -19.782 20.439 1.00 13.68 136 ASN A N 1
ATOM 972 C CA . ASN A 1 140 ? 18.471 -20.246 20.277 1.00 13.44 136 ASN A CA 1
ATOM 973 C C . ASN A 1 140 ? 17.434 -19.150 20.477 1.00 12.97 136 ASN A C 1
ATOM 974 O O . ASN A 1 140 ? 16.235 -19.425 20.390 1.00 13.66 136 ASN A O 1
ATOM 979 N N . ILE A 1 141 ? 17.894 -17.931 20.745 1.00 12.34 137 ILE A N 1
ATOM 980 C CA . ILE A 1 141 ? 17.024 -16.785 21.006 1.00 11.79 137 ILE A CA 1
ATOM 981 C C . ILE A 1 141 ? 16.973 -15.864 19.793 1.00 12.14 137 ILE A C 1
ATOM 982 O O . ILE A 1 141 ? 18.014 -15.395 19.305 1.00 13.30 137 ILE A O 1
ATOM 987 N N . LEU A 1 142 ? 15.764 -15.616 19.292 1.00 11.85 138 LEU A N 1
ATOM 988 C CA . LEU A 1 142 ? 15.557 -14.623 18.236 1.00 11.98 138 LEU A CA 1
ATOM 989 C C . LEU A 1 142 ? 15.892 -13.215 18.724 1.00 12.49 138 LEU A C 1
ATOM 990 O O . LEU A 1 142 ? 16.654 -12.474 18.081 1.00 13.88 138 LEU A O 1
ATOM 995 N N . GLY A 1 143 ? 15.311 -12.847 19.857 1.00 12.20 139 GLY A N 1
ATOM 996 C CA . GLY A 1 143 ? 15.522 -11.538 20.443 1.00 11.59 139 GLY A CA 1
ATOM 997 C C . GLY A 1 143 ? 14.601 -11.320 21.623 1.00 11.10 139 GLY A C 1
ATOM 998 O O . GLY A 1 143 ? 14.061 -12.280 22.185 1.00 10.92 139 GLY A O 1
ATOM 999 N N . TYR A 1 144 ? 14.428 -10.053 21.984 1.00 11.37 140 TYR A N 1
ATOM 1000 C CA . TYR A 1 144 ? 13.742 -9.682 23.229 1.00 11.18 140 TYR A CA 1
ATOM 1001 C 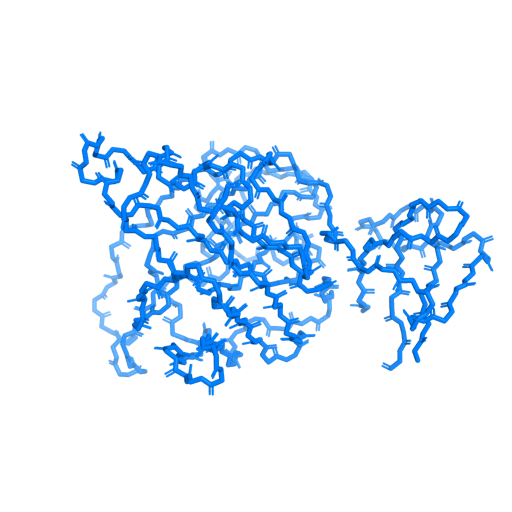C . TYR A 1 144 ? 12.643 -8.689 22.943 1.00 11.23 140 TYR A C 1
ATOM 1002 O O . TYR A 1 144 ? 12.773 -7.836 22.069 1.00 11.57 140 TYR A O 1
ATOM 1011 N N . THR A 1 145 ? 11.555 -8.826 23.683 1.00 10.60 141 THR A N 1
ATOM 1012 C CA . THR A 1 145 ? 10.458 -7.863 23.623 1.00 11.01 141 THR A CA 1
ATOM 1013 C C . THR A 1 145 ? 9.967 -7.591 25.048 1.00 10.64 141 THR A C 1
ATOM 1014 O O . THR A 1 145 ? 10.643 -7.951 26.024 1.00 10.95 141 THR A O 1
ATOM 1018 N N . ILE A 1 146 ? 8.825 -6.922 25.170 1.00 10.78 142 ILE A N 1
ATOM 1019 C CA . ILE A 1 146 ? 8.264 -6.574 26.474 1.00 10.94 142 ILE A CA 1
ATOM 1020 C C . ILE A 1 146 ? 6.970 -7.356 26.662 1.00 10.95 142 ILE A C 1
ATOM 1021 O O . ILE A 1 146 ? 6.237 -7.597 25.700 1.00 10.84 142 ILE A O 1
ATOM 1026 N N . GLY A 1 147 ? 6.710 -7.774 27.894 1.00 10.85 143 GLY A N 1
ATOM 1027 C CA . GLY A 1 147 ? 5.452 -8.416 28.249 1.00 11.16 143 GLY A CA 1
ATOM 1028 C C . GLY A 1 147 ? 4.850 -7.821 29.506 1.00 11.75 143 GLY A C 1
ATOM 1029 O O . GLY A 1 147 ? 5.519 -7.117 30.260 1.00 12.09 143 GLY A O 1
ATOM 1030 N N . ASN A 1 148 ? 3.569 -8.106 29.718 1.00 11.98 144 ASN A N 1
ATOM 1031 C CA . ASN A 1 148 ? 2.861 -7.741 30.947 1.00 12.03 144 ASN A CA 1
ATOM 1032 C C . ASN A 1 148 ? 2.113 -8.991 31.409 1.00 11.78 144 ASN A C 1
ATOM 1033 O O . ASN A 1 148 ? 1.156 -9.416 30.760 1.00 12.46 144 ASN A O 1
ATOM 1038 N N . ASP A 1 149 ? 2.574 -9.612 32.491 1.00 11.91 145 ASP A N 1
ATOM 1039 C CA . ASP A 1 149 ? 1.962 -10.841 33.010 1.00 11.83 145 ASP A CA 1
ATOM 1040 C C . ASP A 1 149 ? 0.770 -10.451 33.880 1.00 12.02 145 ASP A C 1
ATOM 1041 O O . ASP A 1 149 ? 0.826 -10.499 35.116 1.00 12.13 145 ASP A O 1
ATOM 1046 N N . VAL A 1 150 ? -0.313 -10.060 33.218 1.00 11.50 146 VAL A N 1
ATOM 1047 C CA . VAL A 1 150 ? -1.506 -9.595 33.912 1.00 11.23 146 VAL A CA 1
ATOM 1048 C C . VAL A 1 150 ? -2.116 -10.768 34.689 1.00 11.71 146 VAL A C 1
ATOM 1049 O O . VAL A 1 150 ? -2.211 -11.889 34.170 1.00 11.92 146 VAL A O 1
ATOM 1053 N N . SER A 1 151 ? -2.502 -10.508 35.940 1.00 11.77 147 SER A N 1
ATOM 1054 C CA . SER A 1 151 ? -2.863 -11.576 36.872 1.00 12.14 147 SER A CA 1
ATOM 1055 C C . SER A 1 151 ? -4.059 -11.202 37.744 1.00 12.06 147 SER A C 1
ATOM 1056 O O . SER A 1 151 ? -4.034 -10.160 38.410 1.00 12.57 147 SER A O 1
ATOM 1059 N N . ALA A 1 152 ? -5.074 -12.059 37.773 1.00 11.50 148 ALA A N 1
ATOM 1060 C CA . ALA A 1 152 ? -6.201 -11.910 38.699 1.00 12.33 148 ALA A CA 1
ATOM 1061 C C . ALA A 1 152 ? -5.847 -12.535 40.045 1.00 13.16 148 ALA A C 1
ATOM 1062 O O . ALA A 1 152 ? -5.929 -13.756 40.234 1.00 12.89 148 ALA A O 1
ATOM 1064 N N . ARG A 1 153 ? -5.422 -11.685 40.977 1.00 13.71 149 ARG A N 1
ATOM 1065 C CA . ARG A 1 153 ? -4.934 -12.154 42.277 1.00 14.95 149 ARG A CA 1
ATOM 1066 C C . ARG A 1 153 ? -6.008 -12.928 43.046 1.00 15.06 149 ARG A C 1
ATOM 1067 O O . ARG A 1 153 ? -5.694 -13.872 43.773 1.00 15.91 149 ARG A O 1
ATOM 1075 N N . ASP A 1 154 ? -7.270 -12.531 42.901 1.00 15.15 150 ASP A N 1
ATOM 1076 C CA . ASP A 1 154 ? -8.358 -13.243 43.570 1.00 15.71 150 ASP A CA 1
ATOM 1077 C C . ASP A 1 154 ? -8.487 -14.675 43.061 1.00 15.29 150 ASP A C 1
ATOM 1078 O O . ASP A 1 154 ? -8.823 -15.586 43.814 1.00 16.09 150 ASP A O 1
ATOM 1083 N N . HIS A 1 155 ? -8.186 -14.885 41.786 1.00 14.54 151 HIS A N 1
ATOM 1084 C CA . HIS A 1 155 ? -8.234 -16.233 41.233 1.00 14.38 151 HIS A CA 1
ATOM 1085 C C . HIS A 1 155 ? -7.070 -17.089 41.706 1.00 15.12 151 HIS A C 1
ATOM 1086 O O . HIS A 1 155 ? -7.244 -18.286 41.911 1.00 15.82 151 HIS A O 1
ATOM 1093 N N . GLN A 1 156 ? -5.904 -16.481 41.898 1.00 15.65 152 GLN A N 1
ATOM 1094 C CA . GLN A 1 156 ? -4.750 -17.189 42.466 1.00 16.74 152 GLN A CA 1
ATOM 1095 C C . GLN A 1 156 ? -5.097 -17.697 43.872 1.00 18.18 152 GLN A C 1
ATOM 1096 O O . GLN A 1 156 ? -4.793 -18.836 44.226 1.00 19.06 152 GLN A O 1
ATOM 1102 N N . ARG A 1 157 ? -5.740 -16.849 44.673 1.00 18.82 153 ARG A N 1
ATOM 1103 C CA . ARG A 1 157 ? -6.134 -17.236 46.029 1.00 20.12 153 ARG A CA 1
ATOM 1104 C C . ARG A 1 157 ? -7.165 -18.365 46.028 1.00 20.36 153 ARG A C 1
ATOM 1105 O O . ARG A 1 157 ? -7.072 -19.288 46.841 1.00 21.69 153 ARG A O 1
ATOM 1113 N N . ALA A 1 158 ? -8.133 -18.303 45.113 1.00 19.19 154 ALA A N 1
ATOM 1114 C CA . ALA A 1 158 ? -9.201 -19.294 45.045 1.00 19.56 154 ALA A CA 1
ATOM 1115 C C . ALA A 1 158 ? -8.709 -20.660 44.562 1.00 19.17 154 ALA A C 1
ATOM 1116 O O . ALA A 1 158 ? -9.146 -21.696 45.077 1.00 20.55 154 ALA A O 1
ATOM 1118 N N . ASP A 1 159 ? -7.797 -20.650 43.591 1.00 18.50 155 ASP A N 1
ATOM 1119 C CA . ASP A 1 159 ? -7.411 -21.857 42.842 1.00 18.09 155 ASP A CA 1
ATOM 1120 C C . ASP A 1 159 ? -6.124 -22.528 43.338 1.00 18.73 155 ASP A C 1
ATOM 1121 O O . ASP A 1 159 ? -5.931 -23.736 43.128 1.00 19.04 155 ASP A O 1
ATOM 1126 N N . GLY A 1 160 ? -5.221 -21.741 43.924 1.00 19.28 156 GLY A N 1
ATOM 1127 C CA . GLY A 1 160 ? -3.862 -22.197 44.255 1.00 19.28 156 GLY A CA 1
ATOM 1128 C C . GLY A 1 160 ? -2.964 -22.150 43.034 1.00 19.01 156 GLY A C 1
ATOM 1129 O O . GLY A 1 160 ? -1.937 -21.450 43.010 1.00 19.82 156 GLY A O 1
ATOM 1130 N N . GLN A 1 161 ? -3.350 -22.900 42.012 1.00 18.33 157 GLN A N 1
ATOM 1131 C CA . GLN A 1 161 ? -2.717 -22.822 40.710 1.00 17.63 157 GLN A CA 1
ATOM 1132 C C . GLN A 1 161 ? -2.978 -21.447 40.102 1.00 17.57 157 GLN A C 1
ATOM 1133 O O . GLN A 1 161 ? -4.038 -20.850 40.320 1.00 19.26 157 GLN A O 1
ATOM 1139 N N . TRP A 1 162 ? -2.011 -20.933 39.356 1.00 15.71 158 TRP A N 1
ATOM 1140 C CA . TRP A 1 162 ? -2.131 -19.592 38.792 1.00 15.26 158 TRP A CA 1
ATOM 1141 C C . TRP A 1 162 ? -2.641 -19.570 37.364 1.00 14.02 158 TRP A C 1
ATOM 1142 O O . TRP A 1 162 ? -2.762 -18.494 36.794 1.00 13.23 158 TRP A O 1
ATOM 1153 N N . THR A 1 163 ? -2.945 -20.734 36.783 1.00 13.66 159 THR A N 1
ATOM 1154 C CA . THR A 1 163 ? -3.299 -20.806 35.362 1.00 13.57 159 THR A CA 1
ATOM 1155 C C . THR A 1 163 ? -4.513 -19.959 35.013 1.00 12.47 159 THR A C 1
ATOM 1156 O O . THR A 1 163 ? -4.458 -19.177 34.072 1.00 12.60 159 THR A O 1
ATOM 1160 N N . ARG A 1 164 ? -5.605 -20.110 35.751 1.00 11.74 160 ARG A N 1
ATOM 1161 C CA . ARG A 1 164 ? -6.776 -19.281 35.437 1.00 11.16 160 ARG A CA 1
ATOM 1162 C C . ARG A 1 164 ? -6.459 -17.803 35.621 1.00 10.81 160 ARG A C 1
ATOM 1163 O O . ARG A 1 164 ? -6.748 -16.979 34.745 1.00 10.86 160 ARG A O 1
ATOM 1171 N N . ALA A 1 165 ? -5.865 -17.467 36.767 1.00 10.52 161 ALA A N 1
ATOM 1172 C CA . ALA A 1 165 ? -5.533 -16.083 37.092 1.00 10.97 161 ALA A CA 1
ATOM 1173 C C . ALA A 1 165 ? -4.759 -15.365 36.005 1.00 11.09 161 ALA A C 1
ATOM 1174 O O . ALA A 1 165 ? -4.950 -14.165 35.772 1.00 11.59 161 ALA A O 1
ATOM 1176 N N . LYS A 1 166 ? -3.856 -16.098 35.359 1.00 10.89 162 LYS A N 1
ATOM 1177 C CA . LYS A 1 166 ? -2.954 -15.525 34.366 1.00 11.42 162 LYS A CA 1
ATOM 1178 C C . LYS A 1 166 ? -3.360 -15.825 32.934 1.00 11.30 162 LYS A C 1
ATOM 1179 O O . LYS A 1 166 ? -2.695 -15.373 31.994 1.00 11.87 162 LYS A O 1
ATOM 1185 N N . GLY A 1 167 ? -4.467 -16.551 32.762 1.00 11.16 163 GLY A N 1
ATOM 1186 C CA . GLY A 1 167 ? -4.816 -17.131 31.469 1.00 11.25 163 GLY A CA 1
ATOM 1187 C C . GLY A 1 167 ? -6.016 -16.553 30.747 1.00 11.44 163 GLY A C 1
ATOM 1188 O O . GLY A 1 167 ? -6.394 -17.044 29.674 1.00 11.77 163 GLY A O 1
ATOM 1189 N N . HIS A 1 168 ? -6.634 -15.530 31.325 1.00 10.89 164 HIS A N 1
ATOM 1190 C CA . HIS A 1 168 ? -7.758 -14.854 30.690 1.00 10.80 164 HIS A CA 1
ATOM 1191 C C . HIS A 1 168 ? -7.332 -14.224 29.363 1.00 10.66 164 HIS A C 1
ATOM 1192 O O . HIS A 1 168 ? -6.199 -13.766 29.213 1.00 10.58 164 HIS A O 1
ATOM 1199 N N . ASP A 1 169 ? -8.223 -14.229 28.378 1.00 10.81 165 ASP A N 1
ATOM 1200 C CA . ASP A 1 169 ? -7.953 -13.515 27.139 1.00 11.45 165 ASP A CA 1
ATOM 1201 C C . ASP A 1 169 ? -7.528 -12.073 27.492 1.00 11.61 165 ASP A C 1
ATOM 1202 O O . ASP A 1 169 ? -8.080 -11.460 28.415 1.00 12.01 165 ASP A O 1
ATOM 1207 N N . THR A 1 170 ? -6.539 -11.575 26.752 1.00 11.36 166 THR A N 1
ATOM 1208 C CA . THR A 1 170 ? -5.930 -10.236 26.906 1.00 11.22 166 THR A CA 1
ATOM 1209 C C . THR A 1 170 ? -4.936 -10.081 28.053 1.00 11.17 166 THR A C 1
ATOM 1210 O O . THR A 1 170 ? -4.351 -9.008 28.200 1.00 11.30 166 THR A O 1
ATOM 1214 N N . PHE A 1 171 ? -4.701 -11.129 28.837 1.00 10.32 167 PHE A N 1
ATOM 1215 C CA . PHE A 1 171 ? -3.777 -11.014 29.978 1.00 10.36 167 PHE A CA 1
ATOM 1216 C C . PHE A 1 171 ? -2.284 -11.179 29.639 1.00 10.66 167 PHE A C 1
ATOM 1217 O O . PHE A 1 171 ? -1.464 -11.248 30.547 1.00 10.97 167 PHE A O 1
ATOM 1225 N N . CYS A 1 172 ? -1.931 -11.203 28.354 1.00 10.73 168 CYS A N 1
ATOM 1226 C CA . CYS A 1 172 ? -0.514 -11.160 27.950 1.00 10.63 168 CYS A CA 1
ATOM 1227 C C . CYS A 1 172 ? -0.215 -10.119 26.869 1.00 10.76 168 CYS A C 1
ATOM 1228 O O . CYS A 1 172 ? 0.129 -10.470 25.734 1.00 10.70 168 CYS A O 1
ATOM 1231 N N . PRO A 1 173 ? -0.290 -8.823 27.228 1.00 10.79 169 PRO A N 1
ATOM 1232 C CA . PRO A 1 173 ? 0.295 -7.829 26.334 1.00 11.11 169 PRO A CA 1
ATOM 1233 C C . PRO A 1 173 ? 1.733 -8.181 25.971 1.00 10.66 169 PRO A C 1
ATOM 1234 O O . PRO A 1 173 ? 2.521 -8.570 26.844 1.00 11.05 169 PRO A O 1
ATOM 1238 N N . LEU A 1 174 ? 2.045 -8.034 24.686 1.00 11.17 170 LEU A N 1
ATOM 1239 C CA A LEU A 1 174 ? 3.356 -8.353 24.146 0.50 10.67 170 LEU A CA 1
ATOM 1240 C CA B LEU A 1 174 ? 3.370 -8.343 24.145 0.50 11.34 170 LEU A CA 1
ATOM 1241 C C . LEU A 1 174 ? 3.703 -7.353 23.044 1.00 11.32 170 LEU A C 1
ATOM 1242 O O . LEU A 1 174 ? 2.885 -7.096 22.160 1.00 11.38 170 LEU A O 1
ATOM 1251 N N . GLY A 1 175 ? 4.913 -6.809 23.080 1.00 11.59 171 GLY A N 1
ATOM 1252 C CA . GLY A 1 175 ? 5.336 -5.839 22.073 1.00 12.16 171 GLY A CA 1
ATOM 1253 C C . GLY A 1 175 ? 6.281 -4.800 22.631 1.00 12.63 171 GLY A C 1
ATOM 1254 O O . GLY A 1 175 ? 6.737 -4.934 23.760 1.00 13.09 171 GLY A O 1
ATOM 1255 N N . PRO A 1 176 ? 6.567 -3.740 21.857 1.00 12.89 172 PRO A N 1
ATOM 1256 C CA . PRO A 1 176 ? 6.002 -3.400 20.536 1.00 13.34 172 PRO A CA 1
ATOM 1257 C C . PRO A 1 176 ? 6.666 -4.110 19.354 1.00 13.22 172 PRO A C 1
ATOM 1258 O O . PRO A 1 176 ? 6.116 -4.127 18.251 1.00 13.94 172 PRO A O 1
ATOM 1262 N N . TRP A 1 177 ? 7.848 -4.664 19.596 1.00 13.05 173 TRP A N 1
ATOM 1263 C CA . TRP A 1 177 ? 8.653 -5.325 18.575 1.00 13.45 173 TRP A CA 1
ATOM 1264 C C . TRP A 1 177 ? 9.739 -6.118 19.268 1.00 13.21 173 TRP A C 1
ATOM 1265 O O . TRP A 1 177 ? 9.966 -5.955 20.471 1.00 13.25 173 TRP A O 1
ATOM 1276 N N . ILE A 1 178 ? 10.427 -6.952 18.496 1.00 13.20 174 ILE A N 1
ATOM 1277 C CA . ILE A 1 178 ? 11.478 -7.820 19.003 1.00 13.19 174 ILE A CA 1
ATOM 1278 C C . ILE A 1 178 ? 12.827 -7.276 18.559 1.00 13.91 174 ILE A C 1
ATOM 1279 O O . ILE A 1 178 ? 13.056 -7.117 17.365 1.00 14.75 174 ILE A O 1
ATOM 1284 N N . VAL A 1 179 ? 13.717 -7.004 19.512 1.00 13.57 175 VAL A N 1
ATOM 1285 C CA . VAL A 1 179 ? 15.057 -6.479 19.197 1.00 14.09 175 VAL A CA 1
ATOM 1286 C C . VAL A 1 179 ? 16.039 -7.634 19.169 1.00 14.70 175 VAL A C 1
ATOM 1287 O O . VAL A 1 179 ? 16.169 -8.363 20.151 1.00 14.08 175 VAL A O 1
ATOM 1291 N N . THR A 1 180 ? 16.716 -7.822 18.039 1.00 16.42 176 THR A N 1
ATOM 1292 C CA . THR A 1 180 ? 17.539 -9.011 17.846 1.00 18.18 176 THR A CA 1
ATOM 1293 C C . THR A 1 180 ? 19.009 -8.861 18.218 1.00 20.97 176 THR A C 1
ATOM 1294 O O . THR A 1 180 ? 19.702 -9.873 18.307 1.00 23.12 176 THR A O 1
ATOM 1298 N N . ASP A 1 181 ? 19.490 -7.635 18.419 1.00 22.78 177 ASP A N 1
ATOM 1299 C CA . ASP A 1 181 ? 20.924 -7.424 18.708 1.00 25.14 177 ASP A CA 1
ATOM 1300 C C . ASP A 1 181 ? 21.191 -6.887 20.123 1.00 25.06 177 ASP A C 1
ATOM 1301 O O . ASP A 1 181 ? 22.210 -6.236 20.375 1.00 27.14 177 ASP A O 1
ATOM 1306 N N . LEU A 1 182 ? 20.299 -7.226 21.046 1.00 23.95 178 LEU A N 1
ATOM 1307 C CA . LEU A 1 182 ? 20.260 -6.626 22.380 1.00 22.65 178 LEU A CA 1
ATOM 1308 C C . LEU A 1 182 ? 20.875 -7.538 23.445 1.00 21.61 178 LEU A C 1
ATOM 1309 O O . LEU A 1 182 ? 20.574 -8.723 23.506 1.00 21.22 178 LEU A O 1
ATOM 1314 N N . ASP A 1 183 ? 21.737 -6.975 24.287 1.00 20.75 179 ASP A N 1
ATOM 1315 C CA . ASP A 1 183 ? 22.259 -7.680 25.452 1.00 20.03 179 ASP A CA 1
ATOM 1316 C C . ASP A 1 183 ? 21.304 -7.449 26.633 1.00 19.00 179 ASP A C 1
ATOM 1317 O O . ASP A 1 183 ? 21.120 -6.308 27.060 1.00 18.87 179 ASP A O 1
ATOM 1322 N N . PRO A 1 184 ? 20.683 -8.524 27.161 1.00 17.69 180 PRO A N 1
ATOM 1323 C CA . PRO A 1 184 ? 19.702 -8.377 28.248 1.00 17.56 180 PRO A CA 1
ATOM 1324 C C . PRO A 1 184 ? 20.318 -8.273 29.652 1.00 18.16 180 PRO A C 1
ATOM 1325 O O . PRO A 1 184 ? 19.586 -8.260 30.638 1.00 18.59 180 PRO A O 1
ATOM 1329 N N . ALA A 1 185 ? 21.641 -8.185 29.746 1.00 18.11 181 ALA A N 1
ATOM 1330 C CA . ALA A 1 185 ? 22.327 -8.306 31.039 1.00 18.47 181 ALA A CA 1
ATOM 1331 C C . ALA A 1 185 ? 22.030 -7.173 32.031 1.00 18.15 181 ALA A C 1
ATOM 1332 O O . ALA A 1 185 ? 22.022 -7.416 33.238 1.00 18.32 181 ALA A O 1
ATOM 1334 N N . ASP A 1 186 ? 21.802 -5.954 31.540 1.00 17.76 182 ASP A N 1
ATOM 1335 C CA . ASP A 1 186 ? 21.625 -4.794 32.433 1.00 17.69 182 ASP A CA 1
ATOM 1336 C C . ASP A 1 186 ? 20.776 -3.675 31.825 1.00 17.27 182 ASP A C 1
ATOM 1337 O O . ASP A 1 186 ? 21.266 -2.580 31.535 1.00 18.13 182 ASP A O 1
ATOM 1342 N N . LEU A 1 187 ? 19.488 -3.950 31.669 1.00 16.28 183 LEU A N 1
ATOM 1343 C CA . LEU A 1 187 ? 18.543 -3.000 31.087 1.00 15.85 183 LEU A CA 1
ATOM 1344 C C . LEU A 1 187 ? 17.563 -2.503 32.134 1.00 15.56 183 LEU A C 1
ATOM 1345 O O . LEU A 1 187 ? 17.072 -3.294 32.925 1.00 15.07 183 LEU A O 1
ATOM 1350 N N . GLU A 1 188 ? 17.244 -1.207 32.122 1.00 15.15 184 GLU A N 1
ATOM 1351 C CA . GLU A 1 188 ? 16.159 -0.702 32.976 1.00 15.95 184 GLU A CA 1
ATOM 1352 C C . GLU A 1 188 ? 14.810 -1.209 32.502 1.00 15.02 184 GLU A C 1
ATOM 1353 O O .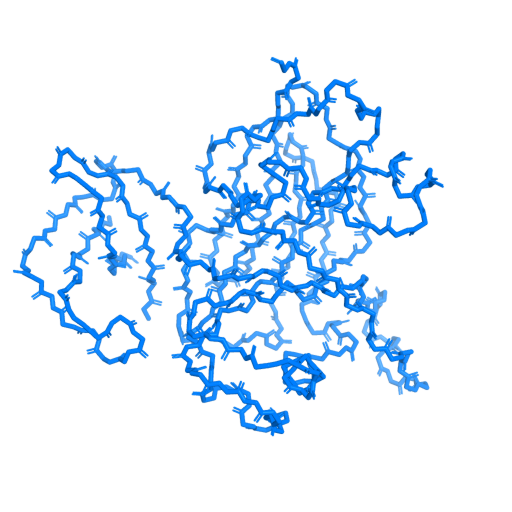 GLU A 1 188 ? 14.533 -1.248 31.293 1.00 14.90 184 GLU A O 1
ATOM 1359 N N . ILE A 1 189 ? 13.971 -1.590 33.462 1.00 14.71 185 ILE A N 1
ATOM 1360 C CA . ILE A 1 189 ? 12.586 -1.957 33.206 1.00 14.27 185 ILE A CA 1
ATOM 1361 C C . ILE A 1 189 ? 11.712 -1.128 34.137 1.00 14.55 185 ILE A C 1
ATOM 1362 O O . ILE A 1 189 ? 12.014 -1.008 35.327 1.00 14.46 185 ILE A O 1
ATOM 1367 N N . ARG A 1 190 ? 10.652 -0.527 33.602 1.00 14.26 186 ARG A N 1
ATOM 1368 C CA . ARG A 1 190 ? 9.758 0.250 34.456 1.00 14.86 186 ARG A CA 1
ATOM 1369 C C . ARG A 1 190 ? 8.308 0.132 34.020 1.00 14.58 186 ARG A C 1
ATOM 1370 O O . ARG A 1 190 ? 8.018 -0.024 32.830 1.00 15.33 186 ARG A O 1
ATOM 1378 N N . THR A 1 191 ? 7.400 0.182 34.988 1.00 13.19 187 THR A N 1
ATOM 1379 C CA . THR A 1 191 ? 5.967 0.098 34.715 1.00 13.38 187 THR A CA 1
ATOM 1380 C C . THR A 1 191 ? 5.301 1.355 35.232 1.00 13.63 187 THR A C 1
ATOM 1381 O O . THR A 1 191 ? 5.574 1.769 36.367 1.00 13.52 187 THR A O 1
ATOM 1385 N N . GLU A 1 192 ? 4.455 1.958 34.396 1.00 13.85 188 GLU A N 1
ATOM 1386 C CA . GLU A 1 192 ? 3.692 3.150 34.771 1.00 14.38 188 GLU A CA 1
ATOM 1387 C C . GLU A 1 192 ? 2.197 2.892 34.643 1.00 14.22 188 GLU A C 1
ATOM 1388 O O . GLU A 1 192 ? 1.753 2.221 33.719 1.00 13.94 188 GLU A O 1
ATOM 1394 N N . VAL A 1 193 ? 1.426 3.431 35.579 1.00 13.91 189 VAL A N 1
ATOM 1395 C CA . VAL A 1 193 ? -0.031 3.432 35.487 1.00 14.55 189 VAL A CA 1
ATOM 1396 C C . VAL A 1 193 ? -0.460 4.895 35.523 1.00 15.32 189 VAL A C 1
ATOM 1397 O O . VAL A 1 193 ? -0.178 5.611 36.489 1.00 15.39 189 VAL A O 1
ATOM 1401 N N . ASN A 1 194 ? -1.104 5.337 34.447 1.00 16.17 190 ASN A N 1
ATOM 1402 C CA . ASN A 1 194 ? -1.526 6.740 34.309 1.00 17.52 190 ASN A CA 1
ATOM 1403 C C . ASN A 1 194 ? -0.369 7.717 34.560 1.00 18.70 190 ASN A C 1
ATOM 1404 O O . ASN A 1 194 ? -0.548 8.760 35.190 1.00 20.04 190 ASN A O 1
ATOM 1409 N N . GLY A 1 195 ? 0.816 7.342 34.076 1.00 19.38 191 GLY A N 1
ATOM 1410 C CA . GLY A 1 195 ? 2.015 8.159 34.188 1.00 20.02 191 GLY A CA 1
ATOM 1411 C C . GLY A 1 195 ? 2.742 8.118 35.520 1.00 20.18 191 GLY A C 1
ATOM 1412 O O . GLY A 1 195 ? 3.735 8.825 35.690 1.00 22.43 191 GLY A O 1
ATOM 1413 N N . GLN A 1 196 ? 2.247 7.314 36.463 1.00 18.84 192 GLN A N 1
ATOM 1414 C CA . GLN A 1 196 ? 2.842 7.190 37.792 1.00 18.53 192 GLN A CA 1
ATOM 1415 C C . GLN A 1 196 ? 3.699 5.916 37.796 1.00 16.74 192 GLN A C 1
ATOM 1416 O O . GLN A 1 196 ? 3.216 4.855 37.396 1.00 15.44 192 GLN A O 1
ATOM 1422 N N . VAL A 1 197 ? 4.954 6.019 38.230 1.00 15.85 193 VAL A N 1
ATOM 1423 C CA . VAL A 1 197 ? 5.867 4.865 38.198 1.00 15.03 193 VAL A CA 1
ATOM 1424 C C . VAL A 1 197 ? 5.574 3.912 39.360 1.00 15.06 193 VAL A C 1
ATOM 1425 O O . VAL A 1 197 ? 5.710 4.287 40.541 1.00 15.56 193 VAL A O 1
ATOM 1429 N N . ARG A 1 198 ? 5.179 2.691 39.001 1.00 14.46 194 ARG A N 1
ATOM 1430 C CA A ARG A 1 198 ? 4.820 1.638 39.956 0.50 14.61 194 ARG A CA 1
ATOM 1431 C CA B ARG A 1 198 ? 4.828 1.653 39.967 0.50 14.96 194 ARG A CA 1
ATOM 1432 C C . ARG A 1 198 ? 5.968 0.663 40.170 1.00 14.39 194 ARG A C 1
ATOM 1433 O O . ARG A 1 198 ? 6.186 0.196 41.284 1.00 14.74 194 ARG A O 1
ATOM 1448 N N . GLN A 1 199 ? 6.661 0.309 39.083 1.00 13.35 195 GLN A N 1
ATOM 1449 C CA . GLN A 1 199 ? 7.803 -0.604 39.150 1.00 13.20 195 GLN A CA 1
ATOM 1450 C C . GLN A 1 199 ? 8.981 0.041 38.452 1.00 13.10 195 GLN A C 1
ATOM 1451 O O . GLN A 1 199 ? 8.806 0.680 37.422 1.00 13.36 195 GLN A O 1
ATOM 1457 N N . ARG A 1 200 ? 10.176 -0.150 38.994 1.00 13.43 196 ARG A N 1
ATOM 1458 C CA . ARG A 1 200 ? 11.418 0.219 38.297 1.00 13.91 196 ARG A CA 1
ATOM 1459 C C . ARG A 1 200 ? 12.568 -0.619 38.841 1.00 13.90 196 ARG A C 1
ATOM 1460 O O . ARG A 1 200 ? 12.840 -0.615 40.046 1.00 14.99 196 ARG A O 1
ATOM 1468 N N . SER A 1 201 ? 13.236 -1.343 37.955 1.00 13.74 197 SER A N 1
ATOM 1469 C CA . SER A 1 201 ? 14.388 -2.135 38.341 1.00 14.27 197 SER A CA 1
ATOM 1470 C C . SER A 1 201 ? 15.315 -2.270 37.141 1.00 14.20 197 SER A C 1
ATOM 1471 O O . SER A 1 201 ? 15.164 -1.546 36.159 1.00 14.23 197 SER A O 1
ATOM 1474 N N . ARG A 1 202 ? 16.290 -3.162 37.238 1.00 14.21 198 ARG A N 1
ATOM 1475 C CA . ARG A 1 202 ? 17.191 -3.436 36.129 1.00 14.28 198 ARG A CA 1
ATOM 1476 C C . ARG A 1 202 ? 17.331 -4.948 35.986 1.00 14.11 198 ARG A C 1
ATOM 1477 O O . ARG A 1 202 ? 17.292 -5.680 36.975 1.00 13.72 198 ARG A O 1
ATOM 1485 N N . THR A 1 203 ? 17.500 -5.410 34.755 1.00 13.97 199 THR A N 1
ATOM 1486 C CA . THR A 1 203 ? 17.575 -6.852 34.506 1.00 13.97 199 THR A CA 1
ATOM 1487 C C . THR A 1 203 ? 18.873 -7.479 35.037 1.00 14.58 199 THR A C 1
ATOM 1488 O O . THR A 1 203 ? 19.014 -8.697 35.056 1.00 14.00 199 THR A O 1
ATOM 1492 N N . SER A 1 204 ? 19.821 -6.652 35.470 1.00 14.45 200 SER A N 1
ATOM 1493 C CA . SER A 1 204 ? 20.990 -7.130 36.206 1.00 15.18 200 SER A CA 1
ATOM 1494 C C . SER A 1 204 ? 20.644 -7.686 37.586 1.00 15.35 200 SER A C 1
ATOM 1495 O O . SER A 1 204 ? 21.491 -8.342 38.217 1.00 16.62 200 SER A O 1
ATOM 1498 N N . LEU A 1 205 ? 19.414 -7.436 38.052 1.00 14.84 201 LEU A N 1
ATOM 1499 C CA . LEU A 1 205 ? 18.920 -8.029 39.289 1.00 14.86 201 LEU A CA 1
ATOM 1500 C C . LEU A 1 205 ? 18.112 -9.325 39.082 1.00 14.28 201 LEU A C 1
ATOM 1501 O O . LEU A 1 205 ? 17.527 -9.841 40.030 1.00 14.30 201 LEU A O 1
ATOM 1506 N N . LEU A 1 206 ? 18.081 -9.876 37.864 1.00 14.05 202 LEU A N 1
ATOM 1507 C CA . LEU A 1 206 ? 17.452 -11.198 37.671 1.00 13.70 202 LEU A CA 1
ATOM 1508 C C . LEU A 1 206 ? 18.192 -12.255 38.493 1.00 14.29 202 LEU A C 1
ATOM 1509 O O . LEU A 1 206 ? 19.433 -12.360 38.420 1.00 15.34 202 LEU A O 1
ATOM 1514 N N . LEU A 1 207 ? 17.449 -13.024 39.287 1.00 14.14 203 LEU A N 1
ATOM 1515 C CA . LEU A 1 207 ? 18.061 -14.058 40.134 1.00 14.59 203 LEU A CA 1
ATOM 1516 C C . LEU A 1 207 ? 18.577 -15.215 39.273 1.00 14.94 203 LEU A C 1
ATOM 1517 O O . LEU A 1 207 ? 19.714 -15.682 39.439 1.00 16.65 203 LEU A O 1
ATOM 1522 N N . HIS A 1 208 ? 17.716 -15.667 38.369 1.00 13.92 204 HIS A N 1
ATOM 1523 C CA . HIS A 1 208 ? 18.081 -16.573 37.286 1.00 13.81 204 HIS A CA 1
ATOM 1524 C C . HIS A 1 208 ? 18.115 -15.734 36.019 1.00 13.48 204 HIS A C 1
ATOM 1525 O O . HIS A 1 208 ? 17.090 -15.182 35.599 1.00 12.88 204 HIS A O 1
ATOM 1532 N N . ASP A 1 209 ? 19.293 -15.624 35.403 1.00 13.45 205 ASP A N 1
ATOM 1533 C CA . ASP A 1 209 ? 19.443 -14.793 34.217 1.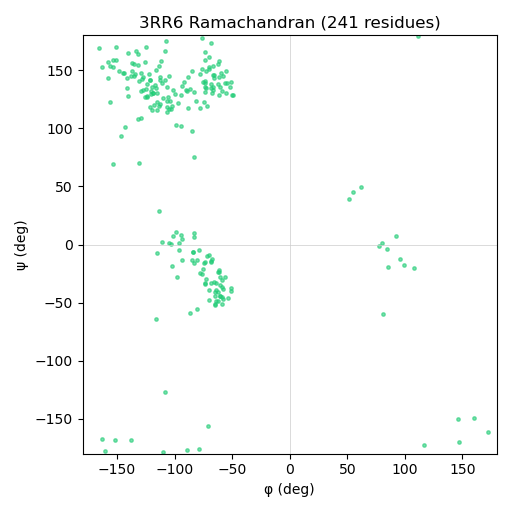00 13.81 205 ASP A CA 1
ATOM 1534 C C . ASP A 1 209 ? 18.853 -15.489 32.989 1.00 12.75 205 ASP A C 1
ATOM 1535 O O . ASP A 1 209 ? 18.349 -16.613 33.091 1.00 12.44 205 ASP A O 1
ATOM 1540 N N . VAL A 1 210 ? 18.875 -14.817 31.843 1.00 12.43 206 VAL A N 1
ATOM 1541 C CA . VAL A 1 210 ? 18.236 -15.351 30.638 1.00 12.16 206 VAL A CA 1
ATOM 1542 C C . VAL A 1 210 ? 18.735 -16.765 30.327 1.00 11.72 206 VAL A C 1
ATOM 1543 O O . VAL A 1 210 ? 17.939 -17.668 30.034 1.00 11.36 206 VAL A O 1
ATOM 1547 N N . GLY A 1 211 ? 20.044 -16.961 30.389 1.00 12.43 207 GLY A N 1
ATOM 1548 C CA . GLY A 1 211 ? 20.619 -18.277 30.136 1.00 12.53 207 GLY A CA 1
ATOM 1549 C C . GLY A 1 211 ? 20.099 -19.356 31.074 1.00 12.16 207 GLY A C 1
ATOM 1550 O O . GLY A 1 211 ? 19.749 -20.456 30.646 1.00 12.78 207 GLY A O 1
ATOM 1551 N N . ALA A 1 212 ? 20.045 -19.030 32.360 1.00 11.87 208 ALA A N 1
ATOM 1552 C CA . ALA A 1 212 ? 19.566 -19.944 33.388 1.00 12.26 208 ALA A CA 1
ATOM 1553 C C . ALA A 1 212 ? 18.092 -20.284 33.180 1.00 11.67 208 ALA A C 1
ATOM 1554 O O . ALA A 1 212 ? 17.676 -21.423 33.377 1.00 12.35 208 ALA A O 1
ATOM 1556 N N . ILE A 1 213 ? 17.313 -19.286 32.774 1.00 11.66 209 ILE A N 1
ATOM 1557 C CA . ILE A 1 213 ? 15.894 -19.472 32.497 1.00 11.08 209 ILE A CA 1
ATOM 1558 C C . ILE A 1 213 ? 15.680 -20.418 31.324 1.00 10.76 209 ILE A C 1
ATOM 1559 O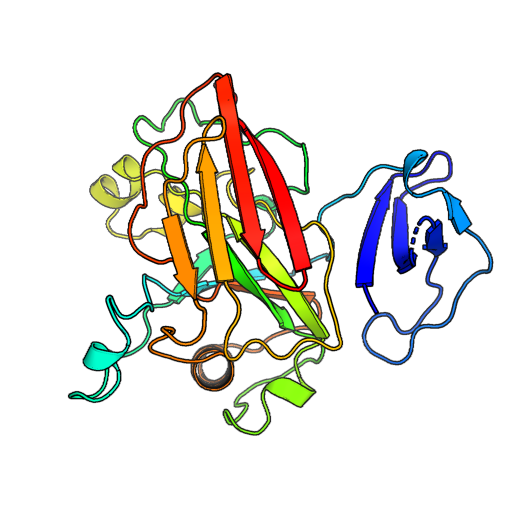 O . ILE A 1 213 ? 14.885 -21.346 31.411 1.00 11.40 209 ILE A O 1
ATOM 1564 N N . VAL A 1 214 ? 16.390 -20.174 30.226 1.00 10.80 210 VAL A N 1
ATOM 1565 C CA . VAL A 1 214 ? 16.279 -21.055 29.046 1.00 11.22 210 VAL A CA 1
ATOM 1566 C C . VAL A 1 214 ? 16.743 -22.468 29.395 1.00 11.31 210 VAL A C 1
ATOM 1567 O O . VAL A 1 214 ? 16.119 -23.454 28.992 1.00 10.92 210 VAL A O 1
ATOM 1571 N N . GLU A 1 215 ? 17.822 -22.588 30.167 1.00 11.20 211 GLU A N 1
ATOM 1572 C CA . GLU A 1 215 ? 18.270 -23.904 30.621 1.00 12.05 211 GLU A CA 1
ATOM 1573 C C . GLU A 1 215 ? 17.192 -24.656 31.413 1.00 12.43 211 GLU A C 1
ATOM 1574 O O . GLU A 1 215 ? 16.922 -25.836 31.155 1.00 12.67 211 GLU A O 1
ATOM 1580 N N . TRP A 1 216 ? 16.560 -23.970 32.357 1.00 11.40 212 TRP A N 1
ATOM 1581 C CA . TRP A 1 216 ? 15.529 -24.603 33.179 1.00 11.39 212 TRP A CA 1
ATOM 1582 C C . TRP A 1 216 ? 14.317 -25.002 32.344 1.00 11.24 212 TRP A C 1
ATOM 1583 O O . TRP A 1 216 ? 13.863 -26.155 32.410 1.00 11.17 212 TRP A O 1
ATOM 1594 N N . VAL A 1 217 ? 13.789 -24.056 31.575 1.00 10.72 213 VAL A N 1
ATOM 1595 C CA . VAL A 1 217 ? 12.553 -24.304 30.821 1.00 10.62 213 VAL A CA 1
ATOM 1596 C C . VAL A 1 217 ? 12.787 -25.381 29.758 1.00 11.35 213 VAL A C 1
ATOM 1597 O O . VAL A 1 217 ? 11.977 -26.285 29.606 1.00 10.91 213 VAL A O 1
ATOM 1601 N N . SER A 1 218 ? 13.904 -25.293 29.030 1.00 11.24 214 SER A N 1
ATOM 1602 C CA . SER A 1 218 ? 14.152 -26.258 27.955 1.00 11.42 214 SER A CA 1
ATOM 1603 C C . SER A 1 218 ? 14.543 -27.643 28.461 1.00 12.15 214 SER A C 1
ATOM 1604 O O . SER A 1 218 ? 14.508 -28.594 27.692 1.00 12.29 214 SER A O 1
ATOM 1607 N N . ALA A 1 219 ? 14.921 -27.778 29.732 1.00 12.11 215 ALA A N 1
ATOM 1608 C CA . ALA A 1 219 ? 15.127 -29.099 30.314 1.00 12.44 215 ALA A CA 1
ATOM 1609 C C . ALA A 1 219 ? 13.785 -29.802 30.537 1.00 12.59 215 ALA A C 1
ATOM 1610 O O . ALA A 1 219 ? 13.705 -31.034 30.499 1.00 14.09 215 ALA A O 1
ATOM 1612 N N . VAL A 1 220 ? 12.747 -29.008 30.780 1.00 12.04 216 VAL A N 1
ATOM 1613 C CA . VAL A 1 220 ? 11.383 -29.524 30.981 1.00 11.74 216 VAL A CA 1
ATOM 1614 C C . VAL A 1 220 ? 10.702 -29.828 29.657 1.00 11.54 216 VAL A C 1
ATOM 1615 O O . VAL A 1 220 ? 10.248 -30.946 29.439 1.00 11.90 216 VAL A O 1
ATOM 1619 N N . MET A 1 221 ? 10.641 -28.833 28.773 1.00 11.20 217 MET A N 1
ATOM 1620 C CA . MET A 1 221 ? 9.796 -28.906 27.578 1.00 11.38 217 MET A CA 1
ATOM 1621 C C . MET A 1 221 ? 10.536 -28.420 26.345 1.00 11.20 217 MET A C 1
ATOM 1622 O O . MET A 1 221 ? 11.342 -27.480 26.411 1.00 11.41 217 MET A O 1
ATOM 1627 N N . THR A 1 222 ? 10.240 -29.053 25.218 1.00 11.27 218 THR A N 1
ATOM 1628 C CA . THR A 1 222 ? 10.703 -28.565 23.927 1.00 12.03 218 THR A CA 1
ATOM 1629 C C . THR A 1 222 ? 10.156 -27.156 23.679 1.00 11.78 218 THR A C 1
ATOM 1630 O O . THR A 1 222 ? 8.982 -26.863 23.939 1.00 11.88 218 THR A O 1
ATOM 1634 N N . LEU A 1 223 ? 11.033 -26.279 23.189 1.00 12.45 219 LEU A N 1
ATOM 1635 C CA . LEU A 1 223 ? 10.665 -24.919 22.815 1.00 12.61 219 LEU A CA 1
ATOM 1636 C C . LEU A 1 223 ? 10.683 -24.819 21.291 1.00 13.02 219 LEU A C 1
ATOM 1637 O O . LEU A 1 223 ? 11.532 -25.419 20.626 1.00 14.24 219 LEU A O 1
ATOM 1642 N N . LEU A 1 224 ? 9.721 -24.089 20.746 1.00 13.04 220 LEU A N 1
ATOM 1643 C CA . LEU A 1 224 ? 9.569 -23.939 19.297 1.00 13.89 220 LEU A CA 1
ATOM 1644 C C . LEU A 1 224 ? 9.855 -22.487 18.904 1.00 13.40 220 LEU A C 1
ATOM 1645 O O . LEU A 1 224 ? 9.678 -21.586 19.716 1.00 12.90 220 LEU A O 1
ATOM 1650 N N . PRO A 1 225 ? 10.291 -22.254 17.655 1.00 13.59 221 PRO A N 1
ATOM 1651 C CA . PRO A 1 225 ? 10.473 -20.875 17.215 1.00 13.48 221 PRO A CA 1
ATOM 1652 C C . PRO A 1 225 ? 9.197 -20.081 17.389 1.00 13.03 221 PRO A C 1
ATOM 1653 O O . PRO A 1 225 ? 8.113 -20.529 16.987 1.00 13.82 221 PRO A O 1
ATOM 1657 N N . GLY A 1 226 ? 9.336 -18.915 18.005 1.00 12.06 222 GLY A N 1
ATOM 1658 C CA . GLY A 1 226 ? 8.218 -18.059 18.322 1.00 12.05 222 GLY A CA 1
ATOM 1659 C C . GLY A 1 226 ? 7.725 -18.158 19.752 1.00 11.78 222 GLY A C 1
ATOM 1660 O O . GLY A 1 226 ? 7.009 -17.274 20.211 1.00 12.02 222 GLY A O 1
ATOM 1661 N N . ASP A 1 227 ? 8.086 -19.227 20.464 1.00 11.54 223 ASP A N 1
ATOM 1662 C CA . ASP A 1 227 ? 7.706 -19.328 21.870 1.00 11.40 223 ASP A CA 1
ATOM 1663 C C . ASP A 1 227 ? 8.273 -18.150 22.670 1.00 10.80 223 ASP A C 1
ATOM 1664 O O . ASP A 1 227 ? 9.356 -17.640 22.382 1.00 10.88 223 ASP A O 1
ATOM 1669 N N . VAL A 1 228 ? 7.528 -17.749 23.683 1.00 10.26 224 VAL A N 1
ATOM 1670 C CA . VAL A 1 228 ? 7.881 -16.614 24.525 1.00 10.61 224 VAL A CA 1
ATOM 1671 C C . VAL A 1 228 ? 8.126 -17.102 25.943 1.00 10.84 224 VAL A C 1
ATOM 1672 O O . VAL A 1 228 ? 7.350 -17.906 26.458 1.00 10.95 224 VAL A O 1
ATOM 1676 N N . ILE A 1 229 ? 9.206 -16.627 26.562 1.00 10.65 225 ILE A N 1
ATOM 1677 C CA . ILE A 1 229 ? 9.447 -16.851 27.988 1.00 11.21 225 ILE A CA 1
ATOM 1678 C C . ILE A 1 229 ? 9.517 -15.500 28.699 1.00 11.28 225 ILE A C 1
ATOM 1679 O O . ILE A 1 229 ? 10.402 -14.683 28.426 1.00 11.35 225 ILE A O 1
ATOM 1684 N N . LEU A 1 230 ? 8.570 -15.252 29.598 1.00 11.19 226 LEU A N 1
ATOM 1685 C CA . LEU A 1 230 ? 8.578 -14.038 30.418 1.00 11.21 226 LEU A CA 1
ATOM 1686 C C . LEU A 1 230 ? 9.500 -14.271 31.605 1.00 11.41 226 LEU A C 1
ATOM 1687 O O . LEU A 1 230 ? 9.398 -15.292 32.280 1.00 12.05 226 LEU A O 1
ATOM 1692 N N . THR A 1 231 ? 10.392 -13.326 31.866 1.00 11.14 227 THR A N 1
ATOM 1693 C CA . THR A 1 231 ? 11.511 -13.576 32.783 1.00 11.14 227 THR A CA 1
ATOM 1694 C C . THR A 1 231 ? 11.289 -13.175 34.247 1.00 11.62 227 THR A C 1
ATOM 1695 O O . THR A 1 231 ? 12.202 -13.299 35.054 1.00 12.78 227 THR A O 1
ATOM 1699 N N . GLY A 1 232 ? 10.081 -12.737 34.583 1.00 11.12 228 GLY A N 1
ATOM 1700 C CA . GLY A 1 232 ? 9.726 -12.360 35.955 1.00 11.45 228 GLY A CA 1
ATOM 1701 C C . GLY A 1 232 ? 9.493 -10.861 36.083 1.00 11.15 228 GLY A C 1
ATOM 1702 O O . GLY A 1 232 ? 9.585 -10.119 35.110 1.00 11.98 228 GLY A O 1
ATOM 1703 N N . THR A 1 233 ? 9.151 -10.418 37.292 1.00 11.43 229 THR A N 1
ATOM 1704 C CA . THR A 1 233 ? 8.776 -9.013 37.502 1.00 11.42 229 THR A CA 1
ATOM 1705 C C . THR A 1 233 ? 9.335 -8.536 38.832 1.00 11.97 229 THR A C 1
ATOM 1706 O O . THR A 1 233 ? 9.380 -9.303 39.786 1.00 12.38 229 THR A O 1
ATOM 1710 N N . PRO A 1 234 ? 9.779 -7.268 38.900 1.00 12.15 230 PRO A N 1
ATOM 1711 C CA . PRO A 1 234 ? 10.285 -6.743 40.167 1.00 12.90 230 PRO A CA 1
ATOM 1712 C C . PRO A 1 234 ? 9.146 -6.356 41.106 1.00 13.26 230 PRO A C 1
ATOM 1713 O O . PRO A 1 234 ? 7.968 -6.609 40.811 1.00 12.95 230 PRO A O 1
ATOM 1717 N N . GLU A 1 235 ? 9.499 -5.786 42.244 1.00 13.44 231 GLU A N 1
ATOM 1718 C CA . GLU A 1 235 ? 8.491 -5.329 43.195 1.00 13.69 231 GLU A CA 1
ATOM 1719 C C . GLU A 1 235 ? 7.723 -4.134 42.638 1.00 13.95 231 GLU A C 1
ATOM 1720 O O . GLU A 1 235 ? 8.039 -3.618 41.565 1.00 13.95 231 GLU A O 1
ATOM 1726 N N . GLY A 1 236 ? 6.683 -3.721 43.360 1.00 14.28 232 GLY A N 1
ATOM 1727 C CA . GLY A 1 236 ? 5.815 -2.628 42.907 1.00 14.52 232 GLY A CA 1
ATOM 1728 C C . GLY A 1 236 ? 4.608 -3.103 42.115 1.00 14.77 232 GLY A C 1
ATOM 1729 O O . GLY A 1 236 ? 3.884 -2.287 41.549 1.00 15.34 232 GLY A O 1
ATOM 1730 N N . VAL A 1 237 ? 4.409 -4.417 42.058 1.00 14.21 233 VAL A N 1
ATOM 1731 C CA . VAL A 1 237 ? 3.222 -5.019 41.439 1.00 14.41 233 VAL A CA 1
ATOM 1732 C C . VAL A 1 237 ? 1.992 -4.488 42.173 1.00 14.76 233 VAL A C 1
ATOM 1733 O O . VAL A 1 237 ? 1.964 -4.447 43.403 1.00 16.11 233 VAL A O 1
ATOM 1737 N N . GLY A 1 238 ? 1.001 -4.040 41.412 1.00 14.22 234 GLY A N 1
ATOM 1738 C CA . GLY A 1 238 ? -0.205 -3.469 41.988 1.00 14.37 234 GLY A CA 1
ATOM 1739 C C . GLY A 1 238 ? -1.353 -3.472 41.008 1.00 13.79 234 GLY A C 1
ATOM 1740 O O . GLY A 1 238 ? -1.212 -3.956 39.886 1.00 12.59 234 GLY A O 1
ATOM 1741 N N . PRO A 1 239 ? -2.498 -2.915 41.427 1.00 13.87 235 PRO A N 1
ATOM 1742 C CA . PRO A 1 239 ? -3.730 -3.055 40.660 1.00 13.87 235 PRO A CA 1
ATOM 1743 C C . PRO A 1 239 ? -3.840 -2.184 39.415 1.00 14.12 235 PRO A C 1
ATOM 1744 O O . PRO A 1 239 ? -3.259 -1.094 39.347 1.00 14.43 235 PRO A O 1
ATOM 1748 N N . ILE A 1 240 ? -4.591 -2.688 38.439 1.00 13.45 236 ILE A N 1
ATOM 1749 C CA . ILE A 1 240 ? -5.070 -1.922 37.299 1.00 13.79 236 ILE A CA 1
ATOM 1750 C C . ILE A 1 240 ? -6.594 -2.006 37.336 1.00 14.18 236 ILE A C 1
ATOM 1751 O O . ILE A 1 240 ? -7.159 -3.049 37.709 1.00 14.59 236 ILE A O 1
ATOM 1756 N N . VAL A 1 241 ? -7.245 -0.891 37.004 1.00 14.83 237 VAL A N 1
ATOM 1757 C CA . VAL A 1 241 ? -8.703 -0.793 37.046 1.00 14.93 237 VAL A CA 1
ATOM 1758 C C . VAL A 1 241 ? -9.228 -0.144 35.777 1.00 15.42 237 VAL A C 1
ATOM 1759 O O . VAL A 1 241 ? -8.471 0.433 34.991 1.00 14.29 237 VAL A O 1
ATOM 1763 N N . ASP A 1 242 ? -10.537 -0.261 35.579 1.00 16.11 238 ASP A N 1
ATOM 1764 C CA . ASP A 1 242 ? -11.205 0.330 34.437 1.00 17.02 238 ASP A CA 1
ATOM 1765 C C . ASP A 1 242 ? -10.810 1.793 34.269 1.00 17.32 238 ASP A C 1
ATOM 1766 O O . ASP A 1 242 ? -10.875 2.588 35.226 1.00 17.97 238 ASP A O 1
ATOM 1771 N N . GLY A 1 243 ? -10.397 2.142 33.057 1.00 17.16 239 GLY A N 1
ATOM 1772 C CA . GLY A 1 243 ? -10.005 3.498 32.730 1.00 17.62 239 GLY A CA 1
ATOM 1773 C C . GLY A 1 243 ? -8.520 3.775 32.815 1.00 17.38 239 GLY A C 1
ATOM 1774 O O . GLY A 1 243 ? -8.067 4.824 32.353 1.00 18.56 239 GLY A O 1
ATOM 1775 N N . ASP A 1 244 ? -7.750 2.860 33.404 1.00 16.57 240 ASP A N 1
ATOM 1776 C CA . ASP A 1 244 ? -6.297 3.048 33.510 1.00 16.25 240 ASP A CA 1
ATOM 1777 C C . ASP A 1 244 ? -5.611 2.842 32.162 1.00 16.07 240 ASP A C 1
ATOM 1778 O O . ASP A 1 244 ? -6.168 2.213 31.266 1.00 15.77 240 ASP A O 1
ATOM 1783 N N . THR A 1 245 ? -4.407 3.397 32.030 1.00 15.58 241 THR A N 1
ATOM 1784 C CA . THR A 1 245 ? -3.465 2.989 30.984 1.00 15.84 241 THR A CA 1
ATOM 1785 C C . THR A 1 245 ? -2.217 2.499 31.693 1.00 15.23 241 THR A C 1
ATOM 1786 O O . THR A 1 245 ? -1.710 3.175 32.584 1.00 15.48 241 THR A O 1
ATOM 1790 N N . VAL A 1 246 ? -1.750 1.314 31.314 1.00 14.22 242 VAL A N 1
ATOM 1791 C CA . VAL A 1 246 ? -0.558 0.729 31.913 1.00 14.00 242 VAL A CA 1
ATOM 1792 C C . VAL A 1 246 ? 0.491 0.544 30.829 1.00 14.24 242 VAL A C 1
ATOM 1793 O O . VAL A 1 246 ? 0.199 0.011 29.749 1.00 14.65 242 VAL A O 1
ATOM 1797 N N . SER A 1 247 ? 1.705 1.010 31.108 1.00 13.86 243 SER A N 1
ATOM 1798 C CA . SER A 1 247 ? 2.791 0.871 30.162 1.00 14.56 243 SER A CA 1
ATOM 1799 C C . SER A 1 247 ? 4.009 0.267 30.828 1.00 14.07 243 SER A C 1
ATOM 1800 O O . SER A 1 247 ? 4.246 0.459 32.024 1.00 15.99 243 SER A O 1
ATOM 1803 N N . VAL A 1 248 ? 4.761 -0.490 30.043 1.00 12.74 244 VAL A N 1
ATOM 1804 C CA . VAL A 1 248 ? 5.996 -1.099 30.488 1.00 12.37 244 VAL A CA 1
ATOM 1805 C C . VAL A 1 248 ? 7.066 -0.668 29.505 1.00 12.53 244 VAL A C 1
ATOM 1806 O O . VAL A 1 248 ? 6.903 -0.830 28.299 1.00 12.74 244 VAL A O 1
ATOM 1810 N N . THR A 1 249 ? 8.150 -0.106 30.025 1.00 12.47 245 THR A N 1
ATOM 1811 C CA . THR A 1 249 ? 9.233 0.412 29.197 1.00 12.87 245 THR A CA 1
ATOM 1812 C C . THR A 1 249 ? 10.515 -0.351 29.539 1.00 12.63 245 THR A C 1
ATOM 1813 O O . THR A 1 249 ? 10.863 -0.525 30.710 1.00 12.78 245 THR A O 1
ATOM 1817 N N . ILE A 1 250 ? 11.208 -0.835 28.513 1.00 12.30 246 ILE A N 1
ATOM 1818 C CA . ILE A 1 250 ? 12.496 -1.495 28.712 1.00 12.47 246 ILE A CA 1
ATOM 1819 C C . ILE A 1 250 ? 13.558 -0.808 27.868 1.00 12.98 246 ILE A C 1
ATOM 1820 O O . ILE A 1 250 ? 13.389 -0.607 26.662 1.00 13.23 246 ILE A O 1
ATOM 1825 N N . GLU A 1 251 ? 14.644 -0.433 28.535 1.00 13.55 247 GLU A N 1
ATOM 1826 C CA . GLU A 1 251 ? 15.810 0.165 27.907 1.00 14.68 247 GLU A CA 1
ATOM 1827 C C . GLU A 1 251 ? 16.262 -0.663 26.706 1.00 14.81 247 GLU A C 1
ATOM 1828 O O . GLU A 1 251 ? 16.420 -1.887 26.803 1.00 14.65 247 GLU A O 1
ATOM 1834 N N . GLY A 1 252 ? 16.434 0.010 25.569 1.00 14.90 248 GLY A N 1
ATOM 1835 C CA . GLY A 1 252 ? 16.894 -0.643 24.344 1.00 15.39 248 GLY A CA 1
ATOM 1836 C C . GLY A 1 252 ? 15.809 -1.309 23.523 1.00 15.54 248 GLY A C 1
ATOM 1837 O O . GLY A 1 252 ? 16.088 -1.824 22.430 1.00 15.97 248 GLY A O 1
ATOM 1838 N N . ILE A 1 253 ? 14.577 -1.309 24.030 1.00 14.54 249 ILE A N 1
ATOM 1839 C CA . ILE A 1 253 ? 13.452 -1.882 23.298 1.00 14.19 249 ILE A CA 1
ATOM 1840 C C . ILE A 1 253 ? 12.423 -0.801 22.966 1.00 14.61 249 ILE A C 1
ATOM 1841 O O . ILE A 1 253 ? 12.205 -0.486 21.795 1.00 15.49 249 ILE A O 1
ATOM 1846 N N . GLY A 1 254 ? 11.804 -0.214 23.985 1.00 14.38 250 GLY A N 1
ATOM 1847 C CA . GLY A 1 254 ? 10.728 0.752 23.764 1.00 14.31 250 GLY A CA 1
ATOM 1848 C C . GLY A 1 254 ? 9.681 0.662 24.855 1.00 13.48 250 GLY A C 1
ATOM 1849 O O . GLY A 1 254 ? 10.000 0.317 25.990 1.00 13.55 250 GLY A O 1
ATOM 1850 N N . THR A 1 255 ? 8.438 0.982 24.503 1.00 13.56 251 THR A N 1
ATOM 1851 C CA . THR A 1 255 ? 7.329 1.008 25.456 1.00 13.70 251 THR A CA 1
ATOM 1852 C C . THR A 1 255 ? 6.151 0.196 24.923 1.00 13.60 251 THR A C 1
ATOM 1853 O O . THR A 1 255 ? 5.750 0.337 23.760 1.00 14.45 251 THR A O 1
ATOM 1857 N N . LEU A 1 256 ? 5.616 -0.653 25.790 1.00 13.17 252 LEU A N 1
ATOM 1858 C CA . LEU A 1 256 ? 4.395 -1.409 25.549 1.00 12.95 252 LEU A CA 1
ATOM 1859 C C . LEU A 1 256 ? 3.291 -0.798 26.397 1.00 13.34 252 LEU A C 1
ATOM 1860 O O . LEU A 1 256 ? 3.345 -0.874 27.617 1.00 14.51 252 LEU A O 1
ATOM 1865 N N . SER A 1 257 ? 2.283 -0.219 25.754 1.00 13.56 253 SER A N 1
ATOM 1866 C CA . SER A 1 257 ? 1.208 0.470 26.466 1.00 13.62 253 SER A CA 1
ATOM 1867 C C . SER A 1 257 ? -0.147 -0.101 26.092 1.00 13.29 253 SER A C 1
ATOM 1868 O O . SER A 1 257 ? -0.399 -0.364 24.912 1.00 13.66 253 SER A O 1
ATOM 1871 N N . ASN A 1 258 ? -1.012 -0.271 27.0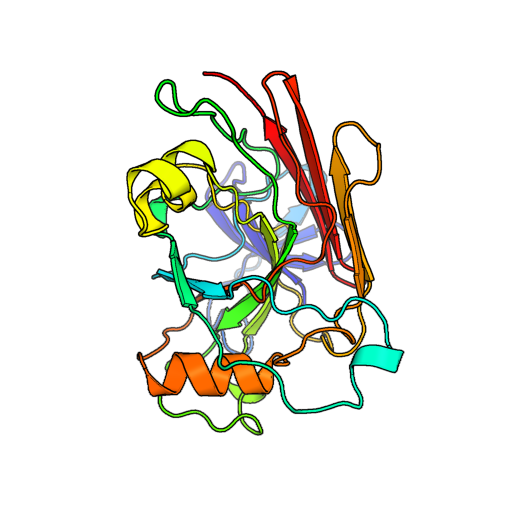93 1.00 12.76 254 ASN A N 1
ATOM 1872 C CA . ASN A 1 258 ? -2.373 -0.765 26.886 1.00 12.72 254 ASN A CA 1
ATOM 1873 C C . ASN A 1 258 ? -3.379 -0.053 27.779 1.00 13.26 254 ASN A C 1
ATOM 1874 O O . ASN A 1 258 ? -3.136 0.111 28.972 1.00 13.24 254 ASN A O 1
ATOM 1879 N N . PRO A 1 259 ? -4.526 0.348 27.214 1.00 13.58 255 PRO A N 1
ATOM 1880 C CA . PRO A 1 259 ? -5.643 0.764 28.066 1.00 14.10 255 PRO A CA 1
ATOM 1881 C C . PRO A 1 259 ? -6.255 -0.420 28.809 1.00 14.11 255 PRO A C 1
ATOM 1882 O O . PRO A 1 259 ? -6.042 -1.565 28.416 1.00 14.73 255 PRO A O 1
ATOM 1886 N N . VAL A 1 260 ? -7.001 -0.133 29.870 1.00 14.19 256 VAL A N 1
ATOM 1887 C CA . VAL A 1 260 ? -7.643 -1.140 30.701 1.00 14.38 256 VAL A CA 1
ATOM 1888 C C . VAL A 1 260 ? -9.141 -0.835 30.730 1.00 15.48 256 VAL A C 1
ATOM 1889 O O . VAL A 1 260 ? -9.536 0.302 31.026 1.00 15.99 256 VAL A O 1
ATOM 1893 N N . VAL A 1 261 ? -9.950 -1.840 30.401 1.00 16.04 257 VAL A N 1
ATOM 1894 C CA A VAL A 1 261 ? -11.403 -1.694 30.289 0.50 17.05 257 VAL A CA 1
ATOM 1895 C CA B VAL A 1 261 ? -11.400 -1.682 30.316 0.50 17.19 257 VAL A CA 1
ATOM 1896 C C . VAL A 1 261 ? -12.119 -2.797 31.060 1.00 18.08 257 VAL A C 1
ATOM 1897 O O . VAL A 1 261 ? -11.707 -3.957 31.029 1.00 16.83 257 VAL A O 1
ATOM 1904 N N . ARG A 1 262 ? -13.191 -2.427 31.750 1.00 20.74 258 ARG A N 1
ATOM 1905 C CA . ARG A 1 262 ? -14.098 -3.381 32.365 1.00 23.82 258 ARG A CA 1
ATOM 1906 C C . ARG A 1 262 ? -15.494 -2.964 31.904 1.00 27.02 258 ARG A C 1
ATOM 1907 O O . ARG A 1 262 ? -15.946 -1.899 32.319 1.00 28.60 258 ARG A O 1
ATOM 1915 N N . LYS A 1 263 ? -16.193 -3.688 31.031 1.00 30.33 259 LYS A N 1
ATOM 1916 C CA . LYS A 1 263 ? -15.761 -4.811 30.206 1.00 31.85 259 LYS A CA 1
ATOM 1917 C C . LYS A 1 263 ? -17.045 -5.426 29.639 1.00 33.31 259 LYS A C 1
ATOM 1918 O O . LYS A 1 263 ? -17.464 -5.125 28.517 1.00 35.12 259 LYS A O 1
#

Solvent-accessible surface area: 10977 Å² total; per-residue (Å²): 84,52,2,0,41,0,18,17,116,90,35,92,8,39,0,3,4,60,96,77,48,0,76,20,16,50,105,100,50,74,54,118,17,62,83,72,64,100,93,18,72,36,102,93,22,145,36,28,10,0,10,136,6,59,37,0,0,0,4,14,155,7,27,3,75,119,72,86,92,81,73,56,96,120,58,155,71,17,87,44,24,74,0,47,70,90,0,30,18,4,28,48,90,38,0,49,2,8,117,69,2,114,61,4,18,0,18,0,1,0,0,0,0,0,6,133,93,16,96,99,9,65,40,105,136,3,79,84,14,22,20,2,15,0,0,0,2,0,0,0,0,80,23,6,27,165,79,62,51,137,71,83,101,0,6,17,35,97,19,0,0,0,0,0,6,36,0,12,48,121,34,99,23,63,73,14,40,1,61,0,39,2,86,60,120,73,79,3,135,15,87,4,47,24,7,61,29,85,11,14,33,0,0,80,103,0,0,60,88,39,67,0,76,46,0,0,0,0,0,0,0,13,9,142,37,44,8,68,3,85,82,66,14,59,1,16,1,24,1,83,52,11,24,64,1,40,2,50,2,56,98,137

Nearest PDB structures (foldseek):
  3rr6-assembly1_A  TM=1.004E+00  e=3.253E-54  Mycobacteroides abscessus ATCC 19977
  4pfz-assembly1_A  TM=9.717E-01  e=1.943E-46  Mycolicibacterium smegmatis MC2 155
  4pfz-assembly1_B  TM=9.769E-01  e=2.968E-44  Mycolicibacterium smegmatis MC2 155
  3qdf-assembly1_A  TM=9.657E-01  e=5.158E-44  Mycobacterium marinum M
  2dfu-assembly1_A  TM=9.082E-01  e=9.306E-27  Thermus thermophilus HB8

Radius of gyration: 17.49 Å; Cα contacts (8 Å, |Δi|>4): 715; chains: 1; bounding box: 43×38×51 Å

Organism: Mycobacteroides abscessus (strain ATCC 19977 / DSM 44196 / CCUG 20993 / CIP 104536 / JCM 13569 / NCTC 13031 / TMC 1543 / L948) (NCBI:txid561007)

InterPro domains:
  IPR011234 Fumarylacetoacetase-like, C-terminal [PF01557] (62-257)
  IPR018833 Rv2993c-like, N-terminal [PF10370] (1-57)
  IPR036663 Fumarylacetoacetase-like, C-terminal domain superfamily [G3DSA:3.90.850.10] (58-261)
  IPR036663 Fumarylacetoacetase-like, C-terminal domain superfamily [SSF56529] (53-257)

CATH classification: 2.30.30.370 (+1 more: 3.90.850.10)

B-factor: mean 20.63, std 9.43, range [8.13, 78.02]

Sequence (252 aa):
MRLGRIASPDGVAFVSIEGAIAREIAEHPFGTPTFTGRQWPLADVRRLLAPILASKVVAMGKKNYAAHAAEMGGDPPESPVIFIKPNTSIIGPGLPIQQLPPSATEVHHEGELAIVIGRRPCKDVPAARAAENILGYTIGNDVSARDHQRADGQWTRAKGHDTFCPLLGPWIVTDLDPADLEIRTEVNGQVRRQRSRTSLLLHDVGAIVEWVSAVMTLLPGDVILTGTPEGVGPIVDGDTVSVTIEGIGTLSNPVVVRK

Foldseek 3Di:
DWWFWWQAPVGIAIFDQPPHKTFGWDDDLLHPTDGPRDMDGPVRIGFKFGFQAQWEKEWAAQFDPDPVRQPDDADDDTDMDIAGSQQEIEFAAAQEDDPVFDFKKWFKFKKWFFRAWAAQDALVCLLVGTQFIWIWIQIFRVVVCVVPVDGHVRRHDHNRIYIDRTGDRPDDQQWKWKWKDKQNHTQDIDILVRGSQHSSSQCNVVRNPDIGHGGYMYTRYGHPRMGGDDAQIKMWMQIGPGGIGIHHYHHD

Secondary structure (DSSP, 8-state):
-EEEEEEETTEEEEEEEE--EEEEE-S-TTSS--EEEEEEEGGGSEE--SS--S-EEEES--B-SSGGGTTSSPPPPP-EEEE-GGGEE-TTSPEE--TT-S-EEE-EEEEEEE-S-BSS--GGGTGGGEEEEEEEE--EEHHHHHHHSSSHHHHHSTT-EEEEEEEESS--GGG-EEEEEETTEEEEEEEGGGBSS-HHHHHHHHHHHS-B-TT-EEE----S--EE--TT-EEEEEETTTEEEEEEEE--